Protein AF-A0A349MT51-F1 (afdb_monomer)

Nearest PDB structures (foldseek):
  7xp1-assembly1_A-2  TM=8.646E-01  e=1.143E-10  Pseudomonas aeruginosa PAO1
  7u5q-assembly2_B  TM=8.553E-01  e=1.394E-10  Brucella melitensis ATCC 23457
  3ihu-assembly2_B  TM=8.353E-01  e=1.843E-09  Cupriavidus pinatubonensis JMP134
  4p9f-assembly1_B  TM=8.498E-01  e=3.345E-09  Escherichia coli UMEA 3718-1
  3c7j-assembly1_A-2  TM=5.430E-01  e=8.593E-09  Pseudomonas syringae pv. tomato str. DC3000

Mean predicted aligned error: 13.67 Å

Foldseek 3Di:
DWDWDDDPHATFTFDFDDDPDDPDGDGDGDDDDDDDDPVVVVVVVVVVVVVVVVPPDDPDPPDDPDDDDDDPPLLVVLLVVVLVCLLLCVAPAFRKDDLVVSCVVSVHDSVSSVVSLVVCVVLQQWDQDPVPIIGGHHDDLVCLCVLLQVLLQLLLLLLLLLLQQPDPVLLVVLVVLLVQLVVCQVVLPQVSNLVSVVVNSVSSNVSSPDPVSNVVNVSSSSVVSSLSNVQCVVVSHHQDPDSCLSVQLSVCSVVSPSNSNSVSSSVRSVRSSVVSSVSD

Secondary structure (DSSP, 8-state):
-EEEEEETTEEEEEE----TT----------SS-S---HHHHHHHHHHHHHHHHSS--------S--------HHHHHHHHHHHHHHTTSS-TT-EE-HHHHHHHTT--HHHHHHHHHHHHHTTSEEEETTTEEEEPP--HHHHHHHHHHHHHHHHHHHHHHHTT--HHHHHHHHHHHHHHHHHHHHT-HHHHHHHHHHHHHHHHHHTT-HHHHHHHHHHHHHHHHHHHHHHHHHT--S-S-TTHHHHHHHHHHTT-HHHHHHHHHHHHHHHHHHHHHT-

Solvent-accessible surface area (backbone atoms only — not comparable to full-atom values): 16008 Å² total; per-residue (Å²): 112,80,61,80,58,80,60,95,91,50,75,51,70,54,76,67,79,81,69,94,84,59,102,67,87,83,82,78,83,72,83,80,76,93,73,85,77,67,62,64,68,53,49,54,54,50,50,54,53,49,51,56,58,73,70,59,68,77,98,62,79,93,66,78,95,79,74,91,82,85,80,77,55,64,30,52,54,45,31,51,52,54,49,48,32,45,33,75,50,80,44,42,70,60,38,78,55,52,58,68,60,53,17,63,74,69,73,51,62,53,67,38,40,51,55,20,50,54,50,37,36,75,72,57,55,28,45,71,49,92,87,76,48,34,24,32,32,71,85,55,82,75,50,52,59,70,51,40,57,58,43,18,53,46,47,10,51,24,32,25,46,14,16,81,58,60,46,74,68,53,52,51,51,51,51,53,37,47,55,50,22,56,52,19,57,78,66,68,37,55,73,49,28,56,51,29,48,52,53,43,53,51,50,38,34,57,51,24,71,39,73,65,54,44,51,56,46,58,66,46,47,57,57,51,43,28,50,49,46,57,54,33,62,76,67,75,45,67,85,73,95,56,97,51,45,66,57,51,26,51,50,21,34,75,67,52,33,30,71,55,9,14,50,36,40,24,46,47,42,51,54,46,46,52,52,60,61,71,73,110

Radius of gyration: 29.39 Å; Cα contacts (8 Å, |Δi|>4): 301; chains: 1; bounding box: 85×38×59 Å

Structure (mmCIF, N/CA/C/O backbone):
data_AF-A0A349MT51-F1
#
_entry.id   AF-A0A349MT51-F1
#
loop_
_atom_site.group_PDB
_atom_site.id
_atom_site.type_symbol
_atom_site.label_atom_id
_atom_site.label_alt_id
_atom_site.label_comp_id
_atom_site.label_asym_id
_atom_site.label_entity_id
_atom_site.label_seq_id
_atom_site.pdbx_PDB_ins_code
_atom_site.Cartn_x
_atom_site.Cartn_y
_atom_site.Cartn_z
_atom_site.occupancy
_atom_site.B_iso_or_equiv
_atom_site.auth_seq_id
_atom_site.auth_comp_id
_atom_site.auth_asym_id
_atom_site.auth_atom_id
_atom_site.pdbx_PDB_model_num
ATOM 1 N N . MET A 1 1 ? 39.640 5.957 17.439 1.00 41.50 1 MET A N 1
ATOM 2 C CA . MET A 1 1 ? 39.684 7.300 18.064 1.00 41.50 1 MET A CA 1
ATOM 3 C C . MET A 1 1 ? 41.109 7.819 17.923 1.00 41.50 1 MET A C 1
ATOM 5 O O . MET A 1 1 ? 42.016 7.080 18.281 1.00 41.50 1 MET A O 1
ATOM 9 N N . VAL A 1 2 ? 41.332 8.993 17.322 1.00 36.50 2 VAL A N 1
ATOM 10 C CA . VAL A 1 2 ? 42.682 9.579 17.200 1.00 36.50 2 VAL A CA 1
ATOM 11 C C . VAL A 1 2 ? 42.813 10.647 18.274 1.00 36.50 2 VAL A C 1
ATOM 13 O O . VAL A 1 2 ? 42.118 11.658 18.220 1.00 36.50 2 VAL A O 1
ATOM 16 N N . THR A 1 3 ? 43.671 10.409 19.260 1.00 39.88 3 THR A N 1
ATOM 17 C CA . THR A 1 3 ? 43.906 11.352 20.358 1.00 39.88 3 THR A CA 1
ATOM 18 C C . THR A 1 3 ? 45.301 11.938 20.197 1.00 39.88 3 THR A C 1
ATOM 20 O O . THR A 1 3 ? 46.289 11.204 20.163 1.00 39.88 3 THR A O 1
ATOM 23 N N . THR A 1 4 ? 45.394 13.260 20.072 1.00 36.72 4 THR A N 1
ATOM 24 C CA . THR A 1 4 ? 46.673 13.961 19.915 1.00 36.72 4 THR A CA 1
ATOM 25 C C . THR A 1 4 ? 47.140 14.449 21.280 1.00 36.72 4 THR A C 1
ATOM 27 O O . THR A 1 4 ? 46.498 15.309 21.878 1.00 36.72 4 THR A O 1
ATOM 30 N N . ALA A 1 5 ? 48.259 13.922 21.775 1.00 42.81 5 ALA A N 1
ATOM 31 C CA . ALA A 1 5 ? 48.922 14.429 22.973 1.00 42.81 5 ALA A CA 1
ATOM 32 C C . ALA A 1 5 ? 50.206 15.172 22.576 1.00 42.81 5 ALA A C 1
ATOM 34 O O . ALA A 1 5 ? 50.953 14.711 21.710 1.00 42.81 5 ALA A O 1
ATOM 35 N N . VAL A 1 6 ? 50.458 16.329 23.195 1.00 35.56 6 VAL A N 1
ATOM 36 C CA . VAL A 1 6 ? 51.673 17.129 22.985 1.00 35.56 6 VAL A CA 1
ATOM 37 C C . VAL A 1 6 ? 52.486 17.107 24.272 1.00 35.56 6 VAL A C 1
ATOM 39 O O . VAL A 1 6 ? 52.032 17.601 25.299 1.00 35.56 6 VAL A O 1
ATOM 42 N N . MET A 1 7 ? 53.701 16.566 24.208 1.00 39.41 7 MET A N 1
ATOM 43 C CA . MET A 1 7 ? 54.720 16.758 25.239 1.00 39.41 7 MET A CA 1
ATOM 44 C C . MET A 1 7 ? 56.004 17.246 24.565 1.00 39.41 7 MET A C 1
ATOM 46 O O . MET A 1 7 ? 56.418 16.711 23.537 1.00 39.41 7 MET A O 1
ATOM 50 N N . SER A 1 8 ? 56.606 18.297 25.124 1.00 41.69 8 SER A N 1
ATOM 51 C CA . SER A 1 8 ? 57.945 18.784 24.747 1.00 41.69 8 SER A CA 1
ATOM 52 C C . SER A 1 8 ? 58.123 19.199 23.273 1.00 41.69 8 SER A C 1
ATOM 54 O O . SER A 1 8 ? 59.215 19.077 22.727 1.00 41.69 8 SER A O 1
ATOM 56 N N . GLY A 1 9 ? 57.067 19.677 22.603 1.00 44.00 9 GLY A N 1
ATOM 57 C CA . GLY A 1 9 ? 57.155 20.221 21.237 1.00 44.00 9 GLY A CA 1
ATOM 58 C C . GLY A 1 9 ? 57.213 19.191 20.099 1.00 44.00 9 GLY A C 1
ATOM 59 O O . GLY A 1 9 ? 57.305 19.585 18.938 1.00 44.00 9 GLY A O 1
ATOM 60 N N . VAL A 1 10 ? 57.095 17.891 20.389 1.00 40.97 10 VAL A N 1
ATOM 61 C CA . VAL A 1 10 ? 57.027 16.825 19.372 1.00 40.97 10 VAL A CA 1
ATOM 62 C C . VAL A 1 10 ? 55.605 16.256 19.320 1.00 40.97 10 VAL A C 1
ATOM 64 O O . VAL A 1 10 ? 55.020 15.917 20.348 1.00 40.97 10 VAL A O 1
ATOM 67 N N . ARG A 1 11 ? 55.013 16.187 18.117 1.00 41.78 11 ARG A N 1
ATOM 68 C CA . ARG A 1 11 ? 53.661 15.643 17.891 1.00 41.78 11 ARG A CA 1
ATOM 69 C C . ARG A 1 11 ? 53.727 14.138 17.639 1.00 41.78 11 ARG A C 1
ATOM 71 O O . ARG A 1 11 ? 54.345 13.710 16.668 1.00 41.78 11 ARG A O 1
ATOM 78 N N . PHE A 1 12 ? 53.012 13.361 18.446 1.00 43.69 12 PHE A N 1
ATOM 79 C CA . PHE A 1 12 ? 52.790 11.934 18.212 1.00 43.69 12 PHE A CA 1
ATOM 80 C C . PHE A 1 12 ? 51.344 11.698 17.766 1.00 43.69 12 PHE A C 1
ATOM 82 O O . PHE A 1 12 ? 50.425 12.372 18.232 1.00 43.69 12 PHE A O 1
ATOM 89 N N . SER A 1 13 ? 51.138 10.747 16.855 1.00 40.62 13 SER A N 1
ATOM 90 C CA . SER A 1 13 ? 49.807 10.303 16.441 1.00 40.62 13 SER A CA 1
ATOM 91 C C . SER A 1 13 ? 49.673 8.828 16.796 1.00 40.62 13 SER A C 1
ATOM 93 O O . SER A 1 13 ? 50.419 7.999 16.278 1.00 40.62 13 SER A O 1
ATOM 95 N N . LEU A 1 14 ? 48.774 8.515 17.729 1.00 43.00 14 LEU A N 1
ATOM 96 C CA . LEU A 1 14 ? 48.482 7.149 18.146 1.00 43.00 14 LEU A CA 1
ATOM 97 C C . LEU A 1 14 ? 47.241 6.677 17.388 1.00 43.00 14 LEU A C 1
ATOM 99 O O . LEU A 1 14 ? 46.160 7.248 17.542 1.00 43.00 14 LEU A O 1
ATOM 103 N N . MET A 1 15 ? 47.402 5.652 16.555 1.00 39.22 15 MET A N 1
ATOM 104 C CA . MET A 1 15 ? 46.313 5.070 15.778 1.00 39.22 15 MET A CA 1
ATOM 105 C C . MET A 1 15 ? 46.013 3.685 16.351 1.00 39.22 15 MET A C 1
ATOM 107 O O . MET A 1 15 ? 46.728 2.727 16.083 1.00 39.22 15 MET A O 1
ATOM 111 N N . MET A 1 16 ? 44.990 3.597 17.203 1.00 43.62 16 MET A N 1
ATOM 112 C CA . MET A 1 16 ? 44.493 2.316 17.707 1.00 43.62 16 MET A CA 1
ATOM 113 C C . MET A 1 16 ? 43.468 1.751 16.722 1.00 43.62 16 MET A C 1
ATOM 115 O O . MET A 1 16 ? 42.410 2.353 16.515 1.00 43.62 16 MET A O 1
ATOM 119 N N . PHE A 1 17 ? 43.793 0.607 16.121 1.00 38.00 17 PHE A N 1
ATOM 120 C CA . PHE A 1 17 ? 42.848 -0.212 15.370 1.00 38.00 17 PHE A CA 1
ATOM 121 C C . PHE A 1 17 ? 42.159 -1.179 16.334 1.00 38.00 17 PHE A C 1
ATOM 123 O O . PHE A 1 17 ? 42.824 -1.948 17.021 1.00 38.00 17 PHE A O 1
ATOM 130 N N . PHE A 1 18 ? 40.829 -1.134 16.373 1.00 44.12 18 PHE A N 1
ATOM 131 C CA . PHE A 1 18 ? 40.001 -2.122 17.060 1.00 44.12 18 PHE A CA 1
ATOM 132 C C . PHE A 1 18 ? 39.375 -3.037 16.002 1.00 44.12 18 PHE A C 1
ATOM 134 O O . PHE A 1 18 ? 38.341 -2.674 15.435 1.00 44.12 18 PHE A O 1
ATOM 141 N N . PRO A 1 19 ? 39.992 -4.183 15.662 1.00 36.88 19 PRO A N 1
ATOM 142 C CA . PRO A 1 19 ? 39.304 -5.199 14.880 1.00 36.88 19 PRO A CA 1
ATOM 143 C C . PRO A 1 19 ? 38.162 -5.812 15.718 1.00 36.88 19 PRO A C 1
ATOM 145 O O . PRO A 1 19 ? 38.364 -6.061 16.908 1.00 36.88 19 PRO A O 1
ATOM 148 N N . PRO A 1 20 ? 36.970 -6.073 15.141 1.00 40.19 20 PRO A N 1
ATOM 149 C CA . PRO A 1 20 ? 35.781 -6.410 15.926 1.00 40.19 20 PRO A CA 1
ATOM 150 C C . PRO A 1 20 ? 35.835 -7.764 16.640 1.00 40.19 20 PRO A C 1
ATOM 152 O O . PRO A 1 20 ? 35.085 -7.945 17.590 1.00 40.19 20 PRO A O 1
ATOM 155 N N . GLN A 1 21 ? 36.659 -8.727 16.202 1.00 44.16 21 GLN A N 1
ATOM 156 C CA . GLN A 1 21 ? 36.591 -10.112 16.703 1.00 44.16 21 GLN A CA 1
ATOM 157 C C . GLN A 1 21 ? 37.917 -10.902 16.641 1.00 44.16 21 GLN A C 1
ATOM 159 O O . GLN A 1 21 ? 37.912 -12.111 16.433 1.00 44.16 21 GLN A O 1
ATOM 164 N N . THR A 1 22 ? 39.072 -10.274 16.878 1.00 32.75 22 THR A N 1
ATOM 165 C CA . THR A 1 22 ? 40.323 -11.025 17.116 1.00 32.75 22 THR A CA 1
ATOM 166 C C . THR A 1 22 ? 41.141 -10.392 18.236 1.00 32.75 22 THR A C 1
ATOM 168 O O . THR A 1 22 ? 41.493 -9.216 18.163 1.00 32.75 22 THR A O 1
ATOM 171 N N . HIS A 1 23 ? 41.469 -11.199 19.251 1.00 43.91 23 HIS A N 1
ATOM 172 C CA . HIS A 1 23 ? 42.327 -10.887 20.403 1.00 43.91 23 HIS A CA 1
ATOM 173 C C . HIS A 1 23 ? 43.814 -10.767 20.025 1.00 43.91 23 HIS A C 1
ATOM 175 O O . HIS A 1 23 ? 44.682 -11.413 20.608 1.00 43.91 23 HIS A O 1
ATOM 181 N N . SER A 1 24 ? 44.123 -9.941 19.035 1.00 37.69 24 SER A N 1
ATOM 182 C CA . SER A 1 24 ? 45.495 -9.628 18.644 1.00 37.69 24 SER A CA 1
ATOM 183 C C . SER A 1 24 ? 45.588 -8.138 18.341 1.00 37.69 24 SER A C 1
ATOM 185 O O . SER A 1 24 ? 45.071 -7.665 17.329 1.00 37.69 24 SER A O 1
ATOM 187 N N . PHE A 1 25 ? 46.222 -7.401 19.256 1.00 39.84 25 PHE A N 1
ATOM 188 C CA . PHE A 1 25 ? 46.569 -5.994 19.077 1.00 39.84 25 PHE A CA 1
ATOM 189 C C . PHE A 1 25 ? 47.865 -5.914 18.278 1.00 39.84 25 PHE A C 1
ATOM 191 O O . PHE A 1 25 ? 48.939 -6.153 18.827 1.00 39.84 25 PHE A O 1
ATOM 198 N N . ASP A 1 26 ? 47.772 -5.573 16.996 1.00 37.34 26 ASP A N 1
ATOM 199 C CA . ASP A 1 26 ? 48.957 -5.221 16.222 1.00 37.34 26 ASP A CA 1
ATOM 200 C C . ASP A 1 26 ? 49.186 -3.706 16.331 1.00 37.34 26 ASP A C 1
ATOM 202 O O . ASP A 1 26 ? 48.370 -2.890 15.890 1.00 37.34 26 ASP A O 1
ATOM 206 N N . MET A 1 27 ? 50.256 -3.319 17.027 1.00 42.97 27 MET A N 1
ATOM 207 C CA . MET A 1 27 ? 50.547 -1.929 17.378 1.00 42.97 27 MET A CA 1
ATOM 208 C C . MET A 1 27 ? 51.651 -1.387 16.471 1.00 42.97 27 MET A C 1
ATOM 210 O O . MET A 1 27 ? 52.839 -1.563 16.733 1.00 42.97 27 MET A O 1
ATOM 214 N N . MET A 1 28 ? 51.269 -0.668 15.416 1.00 38.78 28 MET A N 1
ATOM 215 C CA . MET A 1 28 ? 52.232 -0.012 14.530 1.00 38.78 28 MET A CA 1
ATOM 216 C C . MET A 1 28 ? 52.532 1.412 15.023 1.00 38.78 28 MET A C 1
ATOM 218 O O . MET A 1 28 ? 51.758 2.345 14.810 1.00 38.78 28 MET A O 1
ATOM 222 N N . ILE A 1 29 ? 53.674 1.603 15.686 1.00 46.97 29 ILE A N 1
ATOM 223 C CA . ILE A 1 29 ? 54.148 2.931 16.104 1.00 46.97 29 ILE A CA 1
ATOM 224 C C . ILE A 1 29 ? 54.950 3.552 14.952 1.00 46.97 29 ILE A C 1
ATOM 226 O O . ILE A 1 29 ? 56.103 3.193 14.720 1.00 46.97 29 ILE A O 1
ATOM 230 N N . ARG A 1 30 ? 54.371 4.518 14.229 1.00 43.41 30 ARG A N 1
ATOM 231 C CA . ARG A 1 30 ? 55.124 5.379 13.296 1.00 43.41 30 ARG A CA 1
ATOM 232 C C . ARG A 1 30 ? 55.494 6.693 13.980 1.00 43.41 30 ARG A C 1
ATOM 234 O O . ARG A 1 30 ? 54.673 7.597 14.095 1.00 43.41 30 ARG A O 1
ATOM 241 N N . GLY A 1 31 ? 56.750 6.816 14.400 1.00 44.88 31 GLY A N 1
ATOM 242 C CA . GLY A 1 31 ? 57.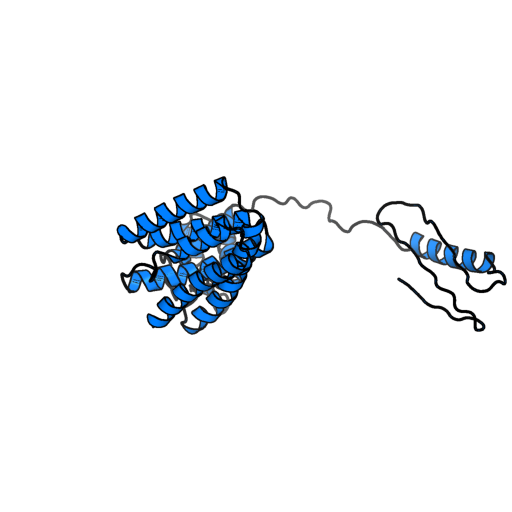325 8.085 14.849 1.00 44.88 31 GLY A CA 1
ATOM 243 C C . GLY A 1 31 ? 57.898 8.884 13.676 1.00 44.88 31 GLY A C 1
ATOM 244 O O . GLY A 1 31 ? 58.709 8.364 12.912 1.00 44.88 31 GLY A O 1
ATOM 245 N N . LYS A 1 32 ? 57.527 10.164 13.544 1.00 40.75 32 LYS A N 1
ATOM 246 C CA . LYS A 1 32 ? 58.344 11.149 12.817 1.00 40.75 32 LYS A CA 1
ATOM 247 C C . LYS A 1 32 ? 59.164 11.938 13.837 1.00 40.75 32 LYS A C 1
ATOM 249 O O . LYS A 1 32 ? 58.597 12.689 14.619 1.00 40.75 32 LYS A O 1
ATOM 254 N N . GLY A 1 33 ? 60.487 11.784 13.768 1.00 40.56 33 GLY A N 1
ATOM 255 C CA . GLY A 1 33 ? 61.473 12.591 14.497 1.00 40.56 33 GLY A CA 1
ATOM 256 C C . GLY A 1 33 ? 62.086 11.855 15.684 1.00 40.56 33 GLY A C 1
ATOM 257 O O . GLY A 1 33 ? 61.537 11.864 16.778 1.00 40.56 33 GLY A O 1
ATOM 258 N N . GLY A 1 34 ? 63.216 11.186 15.448 1.00 47.44 34 GLY A N 1
ATOM 259 C CA . GLY A 1 34 ? 63.867 10.300 16.407 1.00 47.44 34 GLY A CA 1
ATOM 260 C C . GLY A 1 34 ? 64.389 11.001 17.661 1.00 47.44 34 GLY A C 1
ATOM 261 O O . GLY A 1 34 ? 65.224 11.897 17.571 1.00 47.44 34 GLY A O 1
ATOM 262 N N . LYS A 1 35 ? 63.922 10.529 18.818 1.00 46.69 35 LYS A N 1
ATOM 263 C CA . LYS A 1 35 ? 64.688 10.188 20.031 1.00 46.69 35 LYS A CA 1
ATOM 264 C C . LYS A 1 35 ? 63.722 9.436 20.966 1.00 46.69 35 LYS A C 1
ATOM 266 O O . LYS A 1 35 ? 62.554 9.797 21.047 1.00 46.69 35 LYS A O 1
ATOM 271 N N . GLY A 1 36 ? 64.186 8.310 21.512 1.00 47.72 36 GLY A N 1
ATOM 272 C CA . GLY A 1 36 ? 63.384 7.160 21.957 1.00 47.72 36 GLY A CA 1
ATOM 273 C C . GLY A 1 36 ? 62.230 7.444 22.922 1.00 47.72 36 GLY A C 1
ATOM 274 O O . GLY A 1 36 ? 62.337 8.267 23.825 1.00 47.72 36 GLY A O 1
ATOM 275 N N . VAL A 1 37 ? 61.133 6.713 22.721 1.00 51.59 37 VAL A N 1
ATOM 276 C CA . VAL A 1 37 ? 60.004 6.629 23.653 1.00 51.59 37 VAL A CA 1
ATOM 277 C C . VAL A 1 37 ? 60.418 5.703 24.792 1.00 51.59 37 VAL A C 1
ATOM 279 O O . VAL A 1 37 ? 60.861 4.585 24.529 1.00 51.59 37 VAL A O 1
ATOM 282 N N . ASP A 1 38 ? 60.282 6.151 26.039 1.00 57.47 38 ASP A N 1
ATOM 283 C CA . ASP A 1 38 ? 60.490 5.288 27.200 1.00 57.47 38 ASP A CA 1
ATOM 284 C C . ASP A 1 38 ? 59.356 4.252 27.264 1.00 57.47 38 ASP A C 1
ATOM 286 O O . ASP A 1 38 ? 58.227 4.539 27.675 1.00 57.47 38 ASP A O 1
ATOM 290 N N . LEU A 1 39 ? 59.649 3.053 26.753 1.00 52.78 39 LEU A N 1
ATOM 291 C CA . LEU A 1 39 ? 58.696 1.952 26.634 1.00 52.78 39 LEU A CA 1
ATOM 292 C C . LEU A 1 39 ? 58.136 1.526 27.999 1.00 52.78 39 LEU A C 1
ATOM 294 O O . LEU A 1 39 ? 57.000 1.057 28.056 1.00 52.78 39 LEU A O 1
ATOM 298 N N . TYR A 1 40 ? 58.893 1.720 29.086 1.00 55.53 40 TYR A N 1
ATOM 299 C CA . TYR A 1 40 ? 58.477 1.337 30.437 1.00 55.53 40 TYR A CA 1
ATOM 300 C C . TYR A 1 40 ? 57.293 2.173 30.928 1.00 55.53 40 TYR A C 1
ATOM 302 O O . TYR A 1 40 ? 56.305 1.621 31.409 1.00 55.53 40 TYR A O 1
ATOM 310 N N . LEU A 1 41 ? 57.328 3.492 30.716 1.00 53.28 41 LEU A N 1
ATOM 311 C CA . LEU A 1 41 ? 56.261 4.395 31.160 1.00 53.28 41 LEU A CA 1
ATOM 312 C C . LEU A 1 41 ? 54.951 4.192 30.373 1.00 53.28 41 LEU A C 1
ATOM 314 O O . LEU A 1 41 ? 53.853 4.434 30.882 1.00 53.28 41 LEU A O 1
ATOM 318 N N . LEU A 1 42 ? 55.056 3.742 29.118 1.00 56.66 42 LEU A N 1
ATOM 319 C CA . LEU A 1 42 ? 53.905 3.403 28.280 1.00 56.66 42 LEU A CA 1
ATOM 320 C C . LEU A 1 42 ? 53.291 2.054 28.691 1.00 56.66 42 LEU A C 1
ATOM 322 O O . LEU A 1 42 ? 52.067 1.934 28.755 1.00 56.66 42 LEU A O 1
ATOM 326 N N . LEU A 1 43 ? 54.134 1.069 29.019 1.00 57.53 43 LEU A N 1
ATOM 327 C CA . LEU A 1 43 ? 53.716 -0.243 29.520 1.00 57.53 43 LEU A CA 1
ATOM 328 C C . LEU A 1 43 ? 53.039 -0.147 30.893 1.00 57.53 43 LEU A C 1
ATOM 330 O O . LEU A 1 43 ? 51.997 -0.770 31.081 1.00 57.53 43 LEU A O 1
ATOM 334 N N . GLU A 1 44 ? 53.541 0.679 31.816 1.00 62.44 44 GLU A N 1
ATOM 335 C CA . GLU A 1 44 ? 52.892 0.894 33.120 1.00 62.44 44 GLU A CA 1
ATOM 336 C C . GLU A 1 44 ? 51.483 1.483 32.979 1.00 62.44 44 GLU A C 1
ATOM 338 O O . GLU A 1 44 ? 50.539 0.999 33.608 1.00 62.44 44 GLU A O 1
ATOM 343 N N . LYS A 1 45 ? 51.299 2.483 32.105 1.00 61.34 45 LYS A N 1
ATOM 344 C CA . LYS A 1 45 ? 49.976 3.082 31.857 1.00 61.34 45 LYS A CA 1
ATOM 345 C C . LYS A 1 45 ? 49.014 2.124 31.153 1.00 61.34 45 LYS A C 1
ATOM 347 O O . LYS A 1 45 ? 47.821 2.143 31.453 1.00 61.34 45 LYS A O 1
ATOM 352 N N . LEU A 1 46 ? 49.514 1.276 30.253 1.00 60.16 46 LEU A N 1
ATOM 353 C CA . LEU A 1 46 ? 48.715 0.238 29.594 1.00 60.16 46 LEU A CA 1
ATOM 354 C C . LEU A 1 46 ? 48.319 -0.882 30.561 1.00 60.16 46 LEU A C 1
ATOM 356 O O . LEU A 1 46 ? 47.167 -1.312 30.532 1.00 60.16 46 LEU A O 1
ATOM 360 N N . MET A 1 47 ? 49.214 -1.304 31.458 1.00 61.94 47 MET A N 1
ATOM 361 C CA . MET A 1 47 ? 48.889 -2.285 32.498 1.00 61.94 47 MET A CA 1
ATOM 362 C C . MET A 1 47 ? 47.850 -1.744 33.483 1.00 61.94 47 MET A C 1
ATOM 364 O O . MET A 1 47 ? 46.907 -2.458 33.813 1.00 61.94 47 MET A O 1
ATOM 368 N N . PHE A 1 48 ? 47.949 -0.473 33.888 1.00 58.69 48 PHE A N 1
ATOM 369 C CA . PHE A 1 48 ? 46.939 0.159 34.745 1.00 58.69 48 PHE A CA 1
ATOM 370 C C . PHE A 1 48 ? 45.564 0.234 34.064 1.00 58.69 48 PHE A C 1
ATOM 372 O O . PHE A 1 48 ? 44.543 -0.016 34.703 1.00 58.69 48 PHE A O 1
ATOM 379 N N . TYR A 1 49 ? 45.526 0.526 32.759 1.00 56.66 49 TYR A N 1
ATOM 380 C CA . TYR A 1 49 ? 44.285 0.555 31.980 1.00 56.66 49 TYR A CA 1
ATOM 381 C C . TYR A 1 49 ? 43.692 -0.848 31.774 1.00 56.66 49 TYR A C 1
ATOM 383 O O . TYR A 1 49 ? 42.478 -1.007 31.867 1.00 56.66 49 TYR A O 1
ATOM 391 N N . CYS A 1 50 ? 44.531 -1.871 31.570 1.00 54.19 50 CYS A N 1
ATOM 392 C CA . CYS A 1 50 ? 44.087 -3.265 31.475 1.00 54.19 50 CYS A CA 1
ATOM 393 C C . CYS A 1 50 ? 43.548 -3.777 32.815 1.00 54.19 50 CYS A C 1
ATOM 395 O O . CYS A 1 50 ? 42.475 -4.358 32.841 1.00 54.19 50 CYS A O 1
ATOM 397 N N . ILE A 1 51 ? 44.222 -3.502 33.936 1.00 56.47 51 ILE A N 1
ATOM 398 C CA . ILE A 1 51 ? 43.755 -3.895 35.276 1.00 56.47 51 ILE A CA 1
ATOM 399 C C . ILE A 1 51 ? 42.435 -3.190 35.626 1.00 56.47 51 ILE A C 1
ATOM 401 O O . ILE A 1 51 ? 41.529 -3.823 36.164 1.00 56.47 51 ILE A O 1
ATOM 405 N N . LEU A 1 52 ? 42.277 -1.911 35.264 1.00 50.97 52 LEU A N 1
ATOM 406 C CA . LEU A 1 52 ? 41.007 -1.196 35.421 1.00 50.97 52 LEU A CA 1
ATOM 407 C C . LEU A 1 52 ? 39.893 -1.736 34.515 1.00 50.97 52 LEU A C 1
ATOM 409 O O . LEU A 1 52 ? 38.740 -1.665 34.921 1.00 50.97 52 LEU A O 1
ATOM 413 N N . TYR A 1 53 ? 40.198 -2.274 33.330 1.00 54.72 53 TYR A N 1
ATOM 414 C CA . TYR A 1 53 ? 39.204 -2.933 32.471 1.00 54.72 53 TYR A CA 1
ATOM 415 C C . TYR A 1 53 ? 38.837 -4.334 32.980 1.00 54.72 53 TYR A C 1
ATOM 417 O O . TYR A 1 53 ? 37.665 -4.688 32.973 1.00 54.72 53 TYR A O 1
ATOM 425 N N . THR A 1 54 ? 39.802 -5.104 33.489 1.00 53.47 54 THR A N 1
ATOM 426 C CA . THR A 1 54 ? 39.573 -6.467 34.000 1.00 53.47 54 THR A CA 1
ATOM 427 C C . THR A 1 54 ? 38.867 -6.486 35.363 1.00 53.47 54 THR A C 1
ATOM 429 O O . THR A 1 54 ? 38.147 -7.431 35.663 1.00 53.47 54 THR A O 1
ATOM 432 N N . LEU A 1 55 ? 39.040 -5.454 36.201 1.00 51.66 55 LEU A N 1
ATOM 433 C CA . LEU A 1 55 ? 38.383 -5.354 37.515 1.00 51.66 55 LEU A CA 1
ATOM 434 C C . LEU A 1 55 ? 37.009 -4.664 37.472 1.00 51.66 55 LEU A C 1
ATOM 436 O O . LEU A 1 55 ? 36.292 -4.670 38.474 1.00 51.66 55 LEU A O 1
ATOM 440 N N . LYS A 1 56 ? 36.612 -4.076 36.337 1.00 52.34 56 LYS A N 1
ATOM 441 C CA . LYS A 1 56 ? 35.307 -3.422 36.173 1.00 52.34 56 LYS A CA 1
ATOM 442 C C . LYS A 1 56 ? 34.267 -4.421 35.658 1.00 52.34 56 LYS A C 1
ATOM 444 O O . LYS A 1 56 ? 33.798 -4.290 34.542 1.00 52.34 56 LYS A O 1
ATOM 449 N N . GLY A 1 57 ? 33.956 -5.387 36.522 1.00 47.41 57 GLY A N 1
ATOM 450 C CA . GLY A 1 57 ? 32.655 -6.047 36.677 1.00 47.41 57 GLY A CA 1
ATOM 451 C C . GLY A 1 57 ? 31.939 -6.593 35.437 1.00 47.41 57 GLY A C 1
ATOM 452 O O . GLY A 1 57 ? 31.413 -5.834 34.634 1.00 47.41 57 GLY A O 1
ATOM 453 N N . ASP A 1 58 ? 31.790 -7.918 35.421 1.00 50.81 58 ASP A N 1
ATOM 454 C CA . ASP A 1 58 ? 30.655 -8.652 34.853 1.00 50.81 58 ASP A CA 1
ATOM 455 C C . ASP A 1 58 ? 30.262 -8.321 33.401 1.00 50.81 58 ASP A C 1
ATOM 457 O O . ASP A 1 58 ? 29.247 -7.676 33.138 1.00 50.81 58 ASP A O 1
ATOM 461 N N . ASP A 1 59 ? 30.978 -8.914 32.440 1.00 55.41 59 ASP A N 1
ATOM 462 C CA . ASP A 1 59 ? 30.511 -9.094 31.053 1.00 55.41 59 ASP A CA 1
ATOM 463 C C . ASP A 1 59 ? 29.380 -10.152 30.972 1.00 55.41 59 ASP A C 1
ATOM 465 O O . ASP A 1 59 ? 29.420 -11.123 30.212 1.00 55.41 59 ASP A O 1
ATOM 469 N N . HIS A 1 60 ? 28.330 -9.984 31.776 1.00 54.84 60 HIS A N 1
ATOM 470 C CA . HIS A 1 60 ? 27.062 -10.671 31.576 1.00 54.84 60 HIS A CA 1
ATOM 471 C C . HIS A 1 60 ? 26.139 -9.754 30.779 1.00 54.84 60 HIS A C 1
ATOM 473 O O . HIS A 1 60 ? 25.658 -8.736 31.273 1.00 54.84 60 HIS A O 1
ATOM 479 N N . MET A 1 61 ? 25.851 -10.133 29.532 1.00 54.31 61 MET A N 1
ATOM 480 C CA . MET A 1 61 ? 24.748 -9.537 28.780 1.00 54.31 61 MET A CA 1
ATOM 481 C C . MET A 1 61 ? 23.469 -9.616 29.642 1.00 54.31 61 MET A C 1
ATOM 483 O O . MET A 1 61 ? 23.109 -10.721 30.061 1.00 54.31 61 MET A O 1
ATOM 487 N N . PRO A 1 62 ? 22.771 -8.504 29.941 1.00 67.06 62 PRO A N 1
ATOM 488 C CA . PRO A 1 62 ? 21.678 -8.515 30.909 1.00 67.06 62 PRO A CA 1
ATOM 489 C C . PRO A 1 62 ? 20.388 -9.035 30.256 1.00 67.06 62 PRO A C 1
ATOM 491 O O . PRO A 1 62 ? 19.498 -8.263 29.907 1.00 67.06 62 PRO A O 1
ATOM 494 N N . ILE A 1 63 ? 20.285 -10.355 30.068 1.00 62.03 63 ILE A N 1
ATOM 495 C CA . ILE A 1 63 ? 19.069 -11.038 29.599 1.00 62.03 63 ILE A CA 1
ATOM 496 C C . ILE A 1 63 ? 18.472 -11.860 30.757 1.00 62.03 63 ILE A C 1
ATOM 498 O O . ILE A 1 63 ? 19.155 -12.734 31.295 1.00 62.03 63 ILE A O 1
ATOM 502 N N . PRO A 1 64 ? 17.196 -11.658 31.139 1.00 70.50 64 PRO A N 1
ATOM 503 C CA . PRO A 1 64 ? 16.529 -12.518 32.112 1.00 70.50 64 PRO A CA 1
ATOM 504 C C . PRO A 1 64 ? 16.300 -13.930 31.546 1.00 70.50 64 PRO A C 1
ATOM 506 O O . PRO A 1 64 ? 15.816 -14.117 30.433 1.00 70.50 64 PRO A O 1
ATOM 509 N N . THR A 1 65 ? 16.620 -14.952 32.340 1.00 59.12 65 THR A N 1
ATOM 510 C CA . THR A 1 65 ? 16.859 -16.338 31.886 1.00 59.12 65 THR A CA 1
ATOM 511 C C . THR A 1 65 ? 15.596 -17.159 31.564 1.00 59.12 65 THR A C 1
ATOM 513 O O . THR A 1 65 ? 15.690 -18.359 31.312 1.00 59.12 65 THR A O 1
ATOM 516 N N . LYS A 1 66 ? 14.403 -16.547 31.561 1.00 58.59 66 LYS A N 1
ATOM 517 C CA . LYS A 1 66 ? 13.126 -17.183 31.183 1.00 58.59 66 LYS A CA 1
ATOM 518 C C . LYS A 1 66 ? 12.184 -16.170 30.523 1.00 58.59 66 LYS A C 1
ATOM 520 O O . LYS A 1 66 ? 11.408 -15.513 31.208 1.00 58.59 66 LYS A O 1
ATOM 525 N N . ALA A 1 67 ? 12.219 -16.088 29.195 1.00 56.53 67 ALA A N 1
ATOM 526 C CA . ALA A 1 67 ? 11.277 -15.304 28.394 1.00 56.53 67 ALA A CA 1
ATOM 527 C C . ALA A 1 67 ? 10.634 -16.189 27.309 1.00 56.53 67 ALA A C 1
ATOM 529 O O . ALA A 1 67 ? 11.068 -16.162 26.157 1.00 56.53 67 ALA A O 1
ATOM 530 N N . PRO A 1 68 ? 9.634 -17.026 27.645 1.00 55.94 68 PRO A N 1
ATOM 531 C CA . PRO A 1 68 ? 8.869 -17.714 26.617 1.00 55.94 68 PRO A CA 1
ATOM 532 C C . PRO A 1 68 ? 8.027 -16.679 25.856 1.00 55.94 68 PRO A C 1
ATOM 534 O O . PRO A 1 68 ? 7.135 -16.054 26.423 1.00 55.94 68 PRO A O 1
ATOM 537 N N . LEU A 1 69 ? 8.309 -16.500 24.566 1.00 62.34 69 LEU A N 1
ATOM 538 C CA . LEU A 1 69 ? 7.505 -15.692 23.651 1.00 62.34 69 LEU A CA 1
ATOM 539 C C . LEU A 1 69 ? 6.967 -16.590 22.534 1.00 62.34 69 LEU A C 1
ATOM 541 O O . LEU A 1 69 ? 7.751 -17.082 21.733 1.00 62.34 69 LEU A O 1
ATOM 545 N N . MET A 1 70 ? 5.645 -16.804 22.507 1.00 53.34 70 MET A N 1
ATOM 546 C CA . MET A 1 70 ? 4.775 -17.110 21.346 1.00 53.34 70 MET A CA 1
ATOM 547 C C . MET A 1 70 ? 3.381 -17.515 21.880 1.00 53.34 70 MET A C 1
ATOM 549 O O . MET A 1 70 ? 3.294 -18.187 22.898 1.00 53.34 70 MET A O 1
ATOM 553 N N . LYS A 1 71 ? 2.233 -17.165 21.286 1.00 54.66 71 LYS A N 1
ATOM 554 C CA . LYS A 1 71 ? 1.915 -16.866 19.881 1.00 54.66 71 LYS A CA 1
ATOM 555 C C . LYS A 1 71 ? 0.973 -15.658 19.779 1.00 54.66 71 LYS A C 1
ATOM 557 O O . LYS A 1 71 ? -0.198 -15.761 20.129 1.00 54.66 71 LYS A O 1
ATOM 562 N N . THR A 1 72 ? 1.425 -14.547 19.211 1.00 58.09 72 THR A N 1
ATOM 563 C CA . THR A 1 72 ? 0.539 -13.429 18.846 1.00 58.09 72 THR A CA 1
ATOM 564 C C . THR A 1 72 ? 0.110 -13.530 17.390 1.00 58.09 72 THR A C 1
ATOM 566 O O . THR A 1 72 ? 0.492 -12.708 16.573 1.00 58.09 72 THR A O 1
ATOM 569 N N . ASN A 1 73 ? -0.674 -14.560 17.064 1.00 75.25 73 ASN A N 1
ATOM 570 C CA . ASN A 1 73 ? -1.422 -14.562 15.804 1.00 75.25 73 ASN A CA 1
ATOM 571 C C . ASN A 1 73 ? -2.772 -13.855 15.991 1.00 75.25 73 ASN A C 1
ATOM 573 O O . ASN A 1 73 ? -3.179 -13.060 15.162 1.00 75.25 73 ASN A O 1
ATOM 577 N N . ALA A 1 74 ? -3.430 -14.066 17.138 1.00 80.75 74 ALA A N 1
ATOM 578 C CA . ALA A 1 74 ? -4.767 -13.527 17.379 1.00 80.75 74 ALA A CA 1
ATOM 5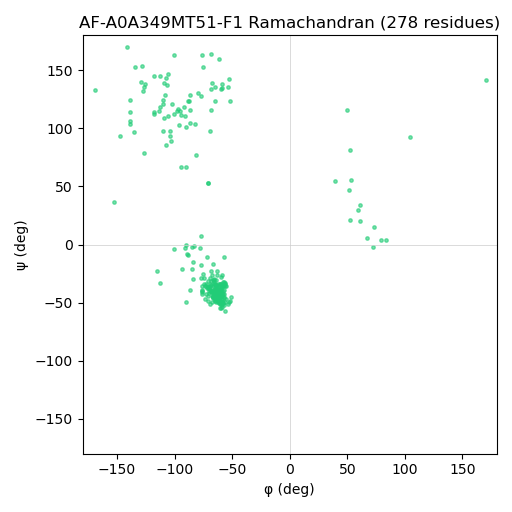79 C C . ALA A 1 74 ? -4.830 -11.994 17.272 1.00 80.75 74 ALA A C 1
ATOM 581 O O . ALA A 1 74 ? -5.725 -11.482 16.618 1.00 80.75 74 ALA A O 1
ATOM 582 N N . LYS A 1 75 ? -3.873 -11.254 17.852 1.00 85.50 75 LYS A N 1
ATOM 583 C CA . LYS A 1 75 ? -3.861 -9.785 17.743 1.00 85.50 75 LYS A CA 1
ATOM 584 C C . LYS A 1 75 ? -3.595 -9.288 16.319 1.00 85.50 75 LYS A C 1
ATOM 586 O O . LYS A 1 75 ? -4.159 -8.278 15.929 1.00 85.50 75 LYS A O 1
ATOM 591 N N . GLU A 1 76 ? -2.744 -9.989 15.566 1.00 88.81 76 GLU A N 1
ATOM 592 C CA . GLU A 1 76 ? -2.396 -9.617 14.191 1.00 88.81 76 GLU A CA 1
ATOM 593 C C . GLU A 1 76 ? -3.587 -9.879 13.270 1.00 88.81 76 GLU A C 1
ATOM 595 O O . GLU A 1 76 ? -3.982 -8.987 12.536 1.00 88.81 76 GLU A O 1
ATOM 600 N N . LEU A 1 77 ? -4.249 -11.032 13.415 1.00 90.31 77 LEU A N 1
ATOM 601 C CA . LEU A 1 77 ? -5.483 -11.350 12.694 1.00 90.31 77 LEU A CA 1
ATOM 602 C C . LEU A 1 77 ? -6.611 -10.367 13.011 1.00 90.31 77 LEU A C 1
ATOM 604 O O . LEU A 1 77 ? -7.325 -9.945 12.110 1.00 90.31 77 LEU A O 1
ATOM 608 N N . VAL A 1 78 ? -6.774 -9.993 14.284 1.00 93.94 78 VAL A N 1
ATOM 609 C CA . VAL A 1 78 ? -7.779 -9.002 14.695 1.00 93.94 78 VAL A CA 1
ATOM 610 C C . VAL A 1 78 ? -7.449 -7.627 14.117 1.00 93.94 78 VAL A C 1
ATOM 612 O O . VAL A 1 78 ? -8.339 -6.958 13.601 1.00 93.94 78 VAL A O 1
ATOM 615 N N . TYR A 1 79 ? -6.180 -7.216 14.165 1.00 94.56 79 TYR A N 1
ATOM 616 C CA . TYR A 1 79 ? -5.718 -5.977 13.544 1.00 94.56 79 TYR A CA 1
ATOM 617 C C . TYR A 1 79 ? -5.982 -5.970 12.038 1.00 94.56 79 TYR A C 1
ATOM 619 O O . TYR A 1 79 ? -6.601 -5.029 11.551 1.00 94.56 79 TYR A O 1
ATOM 627 N N . ASP A 1 80 ? -5.565 -7.016 11.323 1.00 91.94 80 ASP A N 1
ATOM 628 C CA . ASP A 1 80 ? -5.761 -7.127 9.881 1.00 91.94 80 ASP A CA 1
ATOM 629 C C . ASP A 1 80 ? -7.255 -7.108 9.546 1.00 91.94 80 ASP A C 1
ATOM 631 O O . ASP A 1 80 ? -7.666 -6.336 8.692 1.00 91.94 80 ASP A O 1
ATOM 635 N N . GLN A 1 81 ? -8.093 -7.855 10.272 1.00 94.19 81 GLN A N 1
ATOM 636 C CA . GLN A 1 81 ? -9.532 -7.898 10.009 1.00 94.19 81 GLN A CA 1
ATOM 637 C C . GLN A 1 81 ? -10.221 -6.540 10.202 1.00 94.19 81 GLN A C 1
ATOM 639 O O . GLN A 1 81 ? -11.010 -6.133 9.350 1.00 94.19 81 GLN A O 1
ATOM 644 N N . ILE A 1 82 ? -9.933 -5.835 11.302 1.00 94.44 82 ILE A N 1
ATOM 645 C CA . ILE A 1 82 ? -10.512 -4.505 11.550 1.00 94.44 82 ILE A CA 1
ATOM 646 C C . ILE A 1 82 ? -9.966 -3.500 10.530 1.00 94.44 82 ILE A C 1
ATOM 648 O O . ILE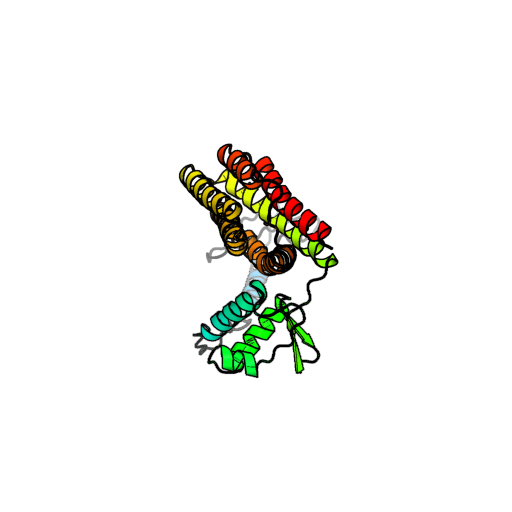 A 1 82 ? -10.717 -2.662 10.036 1.00 94.44 82 ILE A O 1
ATOM 652 N N . ARG A 1 83 ? -8.675 -3.590 10.181 1.00 94.50 83 ARG A N 1
ATOM 653 C CA . ARG A 1 83 ? -8.071 -2.755 9.139 1.00 94.50 83 ARG A CA 1
ATOM 654 C C . ARG A 1 83 ? -8.781 -2.952 7.802 1.00 94.50 83 ARG A C 1
ATOM 656 O O . ARG A 1 83 ? -9.108 -1.957 7.167 1.00 94.50 83 ARG A O 1
ATOM 663 N N . GLU A 1 84 ? -9.040 -4.194 7.394 1.00 91.62 84 GLU A N 1
ATOM 664 C CA . GLU A 1 84 ? -9.760 -4.478 6.148 1.00 91.62 84 GLU A CA 1
ATOM 665 C C . GLU A 1 84 ? -11.177 -3.891 6.174 1.00 91.62 84 GLU A C 1
ATOM 667 O O . GLU A 1 84 ? -11.542 -3.215 5.221 1.00 91.62 84 GLU A O 1
ATOM 672 N N . TRP A 1 85 ? -11.923 -4.029 7.280 1.00 93.94 85 TRP A N 1
ATOM 673 C CA . TRP A 1 85 ? -13.251 -3.405 7.417 1.00 93.94 85 TRP A CA 1
ATOM 674 C C . TRP A 1 85 ? -13.224 -1.876 7.325 1.00 93.94 85 TRP A C 1
ATOM 676 O O . TRP A 1 85 ? -14.159 -1.261 6.825 1.00 93.94 85 TRP A O 1
ATOM 686 N N . ILE A 1 86 ? -12.157 -1.239 7.809 1.00 93.81 86 ILE A N 1
ATOM 687 C CA . ILE A 1 86 ? -11.971 0.210 7.672 1.00 93.81 86 ILE A CA 1
ATOM 688 C C . ILE A 1 86 ? -11.613 0.589 6.222 1.00 93.81 86 ILE A C 1
ATOM 690 O O . ILE A 1 86 ? -12.000 1.658 5.755 1.00 93.81 86 ILE A O 1
ATOM 694 N N . ILE A 1 87 ? -10.838 -0.245 5.520 1.00 90.56 87 ILE A N 1
ATOM 695 C CA . ILE A 1 87 ? -10.373 0.004 4.144 1.00 90.56 87 ILE A CA 1
ATOM 696 C C . ILE A 1 87 ? -11.483 -0.223 3.110 1.00 90.56 87 ILE A C 1
ATOM 698 O O . ILE A 1 87 ? -11.587 0.546 2.152 1.00 90.56 87 ILE A O 1
ATOM 702 N N . ASP A 1 88 ? -12.283 -1.274 3.285 1.00 86.81 88 ASP A N 1
ATOM 703 C CA . ASP A 1 88 ? -13.362 -1.651 2.367 1.00 86.81 88 ASP A CA 1
ATOM 704 C C . ASP A 1 88 ? -14.683 -0.912 2.626 1.00 86.81 88 ASP A C 1
ATOM 706 O O . ASP A 1 88 ? -15.637 -1.100 1.877 1.00 86.81 88 ASP A O 1
ATOM 710 N N . GLY A 1 89 ? -14.726 -0.063 3.658 1.00 87.81 89 GLY A N 1
ATOM 711 C CA . GLY A 1 89 ? -15.889 0.752 3.998 1.00 87.81 89 GLY A CA 1
ATOM 712 C C . GLY A 1 89 ? -16.949 0.040 4.838 1.00 87.81 89 GLY A C 1
ATOM 713 O O . GLY A 1 89 ? -17.961 0.660 5.145 1.00 87.81 89 GLY A O 1
ATOM 714 N N . THR A 1 90 ? -16.734 -1.214 5.263 1.00 90.31 90 THR A N 1
ATOM 715 C CA . THR A 1 90 ? -17.616 -1.895 6.233 1.00 90.31 90 THR A CA 1
ATOM 716 C C . THR A 1 90 ? -17.744 -1.094 7.533 1.00 90.31 90 THR A C 1
ATOM 718 O O . THR A 1 90 ? -18.810 -1.092 8.143 1.00 90.31 90 THR A O 1
ATOM 721 N N . LEU A 1 91 ? -16.654 -0.442 7.954 1.00 91.94 91 LEU A N 1
ATOM 722 C CA . LEU A 1 91 ? -16.631 0.553 9.022 1.00 91.94 91 LEU A CA 1
ATOM 723 C C . LEU A 1 91 ? -16.395 1.939 8.407 1.00 91.94 91 LEU A C 1
ATOM 725 O O . LEU A 1 91 ? -15.290 2.247 7.943 1.00 91.94 91 LEU A O 1
ATOM 729 N N . GLU A 1 92 ? -17.427 2.776 8.404 1.00 91.06 92 GLU A N 1
ATOM 730 C CA . GLU A 1 92 ? -17.431 4.055 7.692 1.00 91.06 92 GLU A CA 1
ATOM 731 C C . GLU A 1 92 ? -16.592 5.132 8.411 1.00 91.06 92 GLU A C 1
ATOM 733 O O . GLU A 1 92 ? -16.452 5.128 9.640 1.00 91.06 92 GLU A O 1
ATOM 738 N N . PRO A 1 93 ? -16.037 6.126 7.690 1.00 91.94 93 PRO A N 1
ATOM 739 C CA . PRO A 1 93 ? -15.382 7.269 8.322 1.00 91.94 93 PRO A CA 1
ATOM 740 C C . PRO A 1 93 ? -16.297 7.962 9.344 1.00 91.94 93 PRO A C 1
ATOM 742 O O . PRO A 1 93 ? -17.444 8.281 9.047 1.00 91.94 93 PRO A O 1
ATOM 745 N N . ASN A 1 94 ? -15.758 8.297 10.522 1.00 93.62 94 ASN A N 1
ATOM 746 C CA . ASN A 1 94 ? -16.480 8.834 11.690 1.00 93.62 94 ASN A CA 1
ATOM 747 C C . ASN A 1 94 ? -17.377 7.847 12.454 1.00 93.62 94 ASN A C 1
ATOM 749 O O . ASN A 1 94 ? -17.932 8.251 13.480 1.00 93.62 94 ASN A O 1
ATOM 753 N N . GLU A 1 95 ? -17.496 6.591 12.027 1.00 92.75 95 GLU A N 1
ATOM 754 C CA . GLU A 1 95 ? -18.302 5.602 12.738 1.00 92.75 95 GLU A CA 1
ATOM 755 C C . GLU A 1 95 ? -17.727 5.309 14.128 1.00 92.75 95 GLU A C 1
ATOM 757 O O . GLU A 1 95 ? -16.515 5.150 14.304 1.00 92.75 95 GLU A O 1
ATOM 762 N N . TRP A 1 96 ? -18.601 5.260 15.135 1.00 93.88 96 TRP A N 1
ATOM 763 C CA . TRP A 1 96 ? -18.228 4.893 16.497 1.00 93.88 96 TRP A CA 1
ATOM 764 C C . TRP A 1 96 ? -18.104 3.379 16.612 1.00 93.88 96 TRP A C 1
ATOM 766 O O . TRP A 1 96 ? -19.023 2.654 16.251 1.00 93.88 96 TRP A O 1
ATOM 776 N N . ILE A 1 97 ? -16.991 2.913 17.173 1.00 93.12 97 ILE A N 1
ATOM 777 C CA . ILE A 1 97 ? -16.686 1.488 17.309 1.00 93.12 97 ILE A CA 1
ATOM 778 C C . ILE A 1 97 ? -16.297 1.156 18.745 1.00 93.12 97 ILE A C 1
ATOM 780 O O . ILE A 1 97 ? -15.569 1.905 19.408 1.00 93.12 97 ILE A O 1
ATOM 784 N N . THR A 1 98 ? -16.770 0.012 19.240 1.00 91.38 98 THR A N 1
ATOM 785 C CA . THR A 1 98 ? -16.477 -0.449 20.601 1.00 91.38 98 THR A CA 1
ATOM 786 C C . THR A 1 98 ? -15.711 -1.768 20.604 1.00 91.38 98 THR A C 1
ATOM 788 O O . THR A 1 98 ? -15.949 -2.662 19.794 1.00 91.38 98 THR A O 1
ATOM 791 N N . GLU A 1 99 ? -14.806 -1.938 21.577 1.00 91.50 99 GLU A N 1
ATOM 792 C CA . GLU A 1 99 ? -14.083 -3.207 21.765 1.00 91.50 99 GLU A CA 1
ATOM 793 C C . GLU A 1 99 ? -15.046 -4.389 21.970 1.00 91.50 99 GLU A C 1
ATOM 795 O O . GLU A 1 99 ? -14.731 -5.515 21.593 1.00 91.50 99 GLU A O 1
ATOM 800 N N . ALA A 1 100 ? -16.208 -4.142 22.587 1.00 90.25 100 ALA A N 1
ATOM 801 C CA . ALA A 1 100 ? -17.204 -5.166 22.874 1.00 90.25 100 ALA A CA 1
ATOM 802 C C . ALA A 1 100 ? -17.842 -5.711 21.588 1.00 90.25 100 ALA A C 1
ATOM 804 O O . ALA A 1 100 ? -17.859 -6.927 21.398 1.00 90.25 100 ALA A O 1
ATOM 805 N N . GLU A 1 101 ? -18.301 -4.834 20.697 1.00 91.12 101 GLU A N 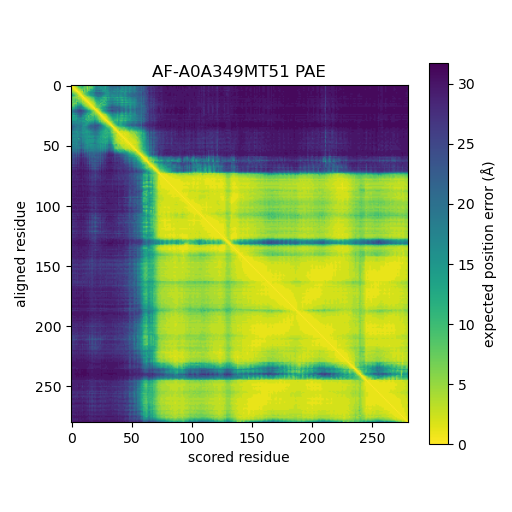1
ATOM 806 C CA . GLU A 1 101 ? -18.910 -5.224 19.419 1.00 91.12 101 GLU A CA 1
ATOM 807 C C . GLU A 1 101 ? -17.892 -5.909 18.509 1.00 91.12 101 GLU A C 1
ATOM 809 O O . GLU A 1 101 ? -18.159 -7.001 18.011 1.00 91.12 101 GLU A O 1
ATOM 814 N N . LEU A 1 102 ? -16.684 -5.348 18.389 1.00 92.31 102 LEU A N 1
ATOM 815 C CA . LEU A 1 102 ? -15.606 -5.942 17.594 1.00 92.31 102 LEU A CA 1
ATOM 816 C C . LEU A 1 102 ? -15.197 -7.324 18.125 1.00 92.31 102 LEU A C 1
ATOM 818 O O . LEU A 1 102 ? -14.994 -8.253 17.345 1.00 92.31 102 LEU A O 1
ATOM 822 N N . SER A 1 103 ? -15.126 -7.494 19.452 1.00 92.00 103 SER A N 1
ATOM 823 C CA . SER A 1 103 ? -14.824 -8.798 20.060 1.00 92.00 103 SER A CA 1
ATOM 824 C C . SER A 1 103 ? -15.899 -9.844 19.769 1.00 92.00 103 SER A C 1
ATOM 826 O O . SER A 1 103 ? -15.570 -10.998 19.504 1.00 92.00 103 SER A O 1
ATOM 828 N N . SER A 1 104 ? -17.171 -9.429 19.755 1.00 91.38 104 SER A N 1
ATOM 829 C CA . SER A 1 104 ? -18.292 -10.308 19.426 1.00 91.38 104 SER A CA 1
ATOM 830 C C . SER A 1 104 ? -18.327 -10.657 17.939 1.00 91.38 104 SER A C 1
ATOM 832 O O . SER A 1 104 ? -18.663 -11.786 17.600 1.00 91.38 104 SER A O 1
ATOM 834 N N . ALA A 1 105 ? -17.995 -9.710 17.060 1.00 91.75 105 ALA A N 1
ATOM 835 C CA . ALA A 1 105 ? -18.006 -9.914 15.614 1.00 91.75 105 ALA A CA 1
ATOM 836 C C . ALA A 1 105 ? -16.869 -10.834 15.137 1.00 91.75 105 ALA A C 1
ATOM 838 O O . ALA A 1 105 ? -17.068 -11.632 14.226 1.00 91.75 105 ALA A O 1
ATOM 839 N N . ILE A 1 106 ? -15.688 -10.738 15.759 1.00 90.12 106 ILE A N 1
ATOM 840 C CA . ILE A 1 106 ? -14.492 -11.524 15.398 1.00 90.12 106 ILE A CA 1
ATOM 841 C C . ILE A 1 106 ? -14.411 -12.850 16.187 1.00 90.12 106 ILE A C 1
ATOM 843 O O . ILE A 1 106 ? -13.509 -13.650 15.958 1.00 90.12 106 ILE A O 1
ATOM 847 N N . ASP A 1 107 ? -15.347 -13.098 17.110 1.00 91.19 107 ASP A N 1
ATOM 848 C CA . ASP A 1 107 ? -15.352 -14.259 18.015 1.00 91.19 107 ASP A CA 1
ATOM 849 C C . ASP A 1 107 ? -14.029 -14.407 18.791 1.00 91.19 107 ASP A C 1
ATOM 851 O O . ASP A 1 107 ? -13.308 -15.405 18.730 1.00 91.19 107 ASP A O 1
ATOM 855 N N . THR A 1 108 ? -13.654 -13.342 19.502 1.00 91.44 108 THR A N 1
ATOM 856 C CA . THR A 1 108 ? -12.402 -13.288 20.262 1.00 91.44 108 THR A CA 1
ATOM 857 C C . THR A 1 108 ? -12.570 -12.565 21.596 1.00 91.44 108 THR A C 1
ATOM 859 O O . THR A 1 108 ? -13.590 -11.945 21.886 1.00 91.44 108 THR A O 1
ATOM 862 N N . SER A 1 109 ? -11.549 -12.631 22.451 1.00 92.12 109 SER A N 1
ATOM 863 C CA . SER A 1 109 ? -11.541 -11.873 23.709 1.00 92.12 109 SER A CA 1
ATOM 864 C C . SER A 1 109 ? -11.229 -10.386 23.479 1.00 92.12 109 SER A C 1
ATOM 866 O O . SER A 1 109 ? -10.674 -9.993 22.456 1.00 92.12 109 SER A O 1
ATOM 868 N N . ARG A 1 110 ? -11.530 -9.530 24.463 1.00 90.75 110 ARG A N 1
ATOM 869 C CA . ARG A 1 110 ? -11.289 -8.077 24.355 1.00 90.75 110 ARG A CA 1
ATOM 870 C C . ARG A 1 110 ? -9.809 -7.684 24.322 1.00 90.75 110 ARG A C 1
ATOM 872 O O . ARG A 1 110 ? -9.477 -6.641 23.778 1.00 90.75 110 ARG A O 1
ATOM 879 N N . THR A 1 111 ? -8.913 -8.490 24.893 1.00 91.81 111 THR A N 1
ATOM 880 C CA . THR A 1 111 ? -7.474 -8.177 24.968 1.00 91.81 111 THR A CA 1
ATOM 881 C C . THR A 1 111 ? -6.811 -8.005 23.590 1.00 91.81 111 THR A C 1
ATOM 883 O O . THR A 1 111 ? -6.254 -6.933 23.357 1.00 91.81 111 THR A O 1
ATOM 886 N N . PRO A 1 112 ? -6.885 -8.969 22.645 1.00 92.06 112 PRO A N 1
ATOM 887 C CA . PRO A 1 112 ? -6.318 -8.794 21.305 1.00 92.06 112 PRO A CA 1
ATOM 888 C C . PRO A 1 112 ? -6.997 -7.667 20.515 1.00 92.06 112 PRO A C 1
ATOM 890 O O . PRO A 1 112 ? -6.324 -6.997 19.740 1.00 92.06 112 PRO A O 1
ATOM 893 N N . VAL A 1 113 ? -8.292 -7.410 20.746 1.00 92.81 113 VAL A N 1
ATOM 894 C CA . VAL A 1 113 ? -9.005 -6.265 20.153 1.00 92.81 113 VAL A CA 1
ATOM 895 C C . VAL A 1 113 ? -8.431 -4.951 20.665 1.00 92.81 113 VAL A C 1
ATOM 897 O O . VAL A 1 113 ? -8.078 -4.098 19.864 1.00 92.81 113 VAL A O 1
ATOM 900 N N . ARG A 1 114 ? -8.247 -4.791 21.978 1.00 91.38 114 ARG A N 1
ATOM 901 C CA . ARG A 1 114 ? -7.644 -3.582 22.554 1.00 91.38 114 ARG A CA 1
ATOM 902 C C . ARG A 1 114 ? -6.235 -3.325 22.022 1.00 91.38 114 ARG A C 1
ATOM 904 O O . ARG A 1 114 ? -5.909 -2.189 21.689 1.00 91.38 114 ARG A O 1
ATOM 911 N N . GLU A 1 115 ? -5.404 -4.362 21.930 1.00 92.44 115 GLU A N 1
ATOM 912 C CA . GLU A 1 115 ? -4.056 -4.248 21.355 1.00 92.44 115 GLU A CA 1
ATOM 913 C C . GLU A 1 115 ? -4.097 -3.837 19.876 1.00 92.44 115 GLU A C 1
ATOM 915 O O . GLU A 1 115 ? -3.344 -2.952 19.463 1.00 92.44 115 GLU A O 1
ATOM 920 N N . ALA A 1 116 ? -5.003 -4.430 19.094 1.00 93.31 116 ALA A N 1
ATOM 921 C CA . ALA A 1 116 ? -5.228 -4.054 17.703 1.00 93.31 116 ALA A CA 1
ATOM 922 C C . ALA A 1 116 ? -5.703 -2.599 17.575 1.00 93.31 116 ALA A C 1
ATOM 924 O O . ALA A 1 116 ? -5.159 -1.861 16.762 1.00 93.31 116 ALA A O 1
ATOM 925 N N . MET A 1 117 ? -6.639 -2.155 18.418 1.00 92.81 117 MET A N 1
ATOM 926 C CA . MET A 1 117 ? -7.155 -0.781 18.437 1.00 92.81 117 MET A CA 1
ATOM 927 C C . MET A 1 117 ? -6.067 0.251 18.748 1.00 92.81 117 MET A C 1
ATOM 929 O O . MET A 1 117 ? -5.997 1.283 18.085 1.00 92.81 117 MET A O 1
ATOM 933 N N . GLN A 1 118 ? -5.173 -0.037 19.699 1.00 92.75 118 GLN A N 1
ATOM 934 C CA . GLN A 1 118 ? -4.019 0.827 19.980 1.00 92.75 118 GLN A CA 1
ATOM 935 C C . GLN A 1 118 ? -3.096 0.945 18.765 1.00 92.75 118 GLN A C 1
ATOM 937 O O . GLN A 1 118 ? -2.640 2.035 18.422 1.00 92.75 118 GLN A O 1
ATOM 942 N N . ARG A 1 119 ? -2.847 -0.170 18.073 1.00 93.25 119 ARG A N 1
ATOM 943 C CA . ARG A 1 119 ? -2.040 -0.161 16.852 1.00 93.25 119 ARG A CA 1
ATOM 944 C C . ARG A 1 119 ? -2.726 0.592 15.711 1.00 93.25 119 ARG A C 1
ATOM 946 O O . ARG A 1 119 ? -2.083 1.430 15.097 1.00 93.25 119 ARG A O 1
ATOM 953 N N . LEU A 1 120 ? -4.017 0.362 15.478 1.00 94.44 120 LEU A N 1
ATOM 954 C CA . LEU A 1 120 ? -4.810 1.110 14.496 1.00 94.44 120 LEU A CA 1
ATOM 955 C C . LEU A 1 120 ? -4.802 2.613 14.797 1.00 94.44 120 LEU A C 1
ATOM 957 O O . LEU A 1 120 ? -4.770 3.419 13.872 1.00 94.44 120 LEU A O 1
ATOM 961 N N . SER A 1 121 ? -4.800 2.997 16.078 1.00 94.50 121 SER A N 1
ATOM 962 C CA . SER A 1 121 ? -4.690 4.400 16.484 1.00 94.50 121 SER A CA 1
ATOM 963 C C . SER A 1 121 ? -3.314 4.975 16.155 1.00 94.50 121 SER A C 1
ATOM 965 O O . SER A 1 121 ? -3.234 6.105 15.685 1.00 94.50 121 SER A O 1
ATOM 967 N N . ASN A 1 122 ? -2.239 4.208 16.365 1.00 92.94 122 ASN A N 1
ATOM 968 C CA . ASN A 1 122 ? -0.883 4.613 15.979 1.00 92.94 122 ASN A CA 1
ATOM 969 C C . ASN A 1 122 ? -0.730 4.732 14.459 1.00 92.94 122 ASN A C 1
ATOM 971 O O . ASN A 1 122 ? -0.018 5.612 13.985 1.00 92.94 122 ASN A O 1
ATOM 975 N N . ASP A 1 123 ? -1.422 3.876 13.708 1.00 92.19 123 ASP A N 1
ATOM 976 C CA . ASP A 1 123 ? -1.476 3.938 12.249 1.00 92.19 123 ASP A CA 1
ATOM 977 C C . ASP A 1 123 ? -2.429 5.039 11.746 1.00 92.19 123 ASP A C 1
ATOM 979 O O . ASP A 1 123 ? -2.536 5.243 10.542 1.00 92.19 123 ASP A O 1
ATOM 983 N N . GLY A 1 124 ? -3.130 5.754 12.636 1.00 93.44 124 GLY A N 1
ATOM 984 C CA . GLY A 1 124 ? -4.048 6.843 12.289 1.00 93.44 124 GLY A CA 1
ATOM 985 C C . GLY A 1 124 ? -5.371 6.392 11.658 1.00 93.44 124 GLY A C 1
ATOM 986 O O . GLY A 1 124 ? -6.070 7.201 11.055 1.00 93.44 124 GLY A O 1
ATOM 987 N N . LEU A 1 125 ? -5.724 5.110 11.758 1.00 94.81 125 LEU A N 1
ATOM 988 C CA . LEU A 1 125 ? -6.951 4.545 11.178 1.00 94.81 125 LEU A CA 1
ATOM 989 C C . LEU A 1 125 ? -8.170 4.711 12.092 1.00 94.81 125 LEU A C 1
ATOM 991 O O . LEU A 1 125 ? -9.310 4.700 11.627 1.00 94.81 125 LEU A O 1
ATOM 995 N N . VAL A 1 126 ? -7.933 4.909 13.387 1.00 95.69 126 VAL A N 1
ATOM 996 C CA . VAL A 1 126 ? -8.960 5.202 14.390 1.00 95.69 126 VAL A CA 1
ATOM 997 C C . VAL A 1 126 ? -8.504 6.349 15.285 1.00 95.69 126 VAL A C 1
ATOM 999 O O . VAL A 1 126 ? -7.310 6.562 15.491 1.00 95.69 126 VAL A O 1
ATOM 1002 N N . VAL A 1 127 ? -9.462 7.082 15.842 1.00 94.75 127 VAL A N 1
ATOM 1003 C CA . VAL A 1 127 ? -9.223 8.162 16.802 1.00 94.75 127 VAL A CA 1
ATOM 1004 C C . VAL A 1 127 ? -9.801 7.746 18.146 1.00 94.75 127 VAL A C 1
ATOM 1006 O O . VAL A 1 127 ? -11.016 7.600 18.288 1.00 94.75 127 VAL A O 1
ATOM 1009 N N . MET A 1 128 ? -8.928 7.578 19.139 1.00 91.56 128 MET A N 1
ATOM 1010 C CA . MET A 1 128 ? -9.318 7.283 20.517 1.00 91.56 128 MET A CA 1
ATOM 1011 C C . MET A 1 128 ? -9.467 8.586 21.309 1.00 91.56 128 MET A C 1
ATOM 1013 O O . MET A 1 128 ? -8.500 9.323 21.494 1.00 91.56 128 MET A O 1
ATOM 1017 N N . GLN A 1 129 ? -10.669 8.874 21.807 1.00 82.56 129 GLN A N 1
ATOM 1018 C CA . GLN A 1 129 ? -10.938 10.025 22.670 1.00 82.56 129 GLN A CA 1
ATOM 1019 C C . GLN A 1 129 ? -11.051 9.577 24.130 1.00 82.56 129 GLN A C 1
ATOM 1021 O O . GLN A 1 129 ? -11.890 8.751 24.495 1.00 82.56 129 GLN A O 1
ATOM 1026 N N . ASN A 1 130 ? -10.182 10.133 24.981 1.00 75.75 130 ASN A N 1
ATOM 1027 C CA . ASN A 1 130 ? -10.162 9.923 26.436 1.00 75.75 130 ASN A CA 1
ATOM 1028 C C . ASN A 1 130 ? -10.142 8.444 26.885 1.00 75.75 130 ASN A C 1
ATOM 1030 O O . ASN A 1 130 ? -10.529 8.138 28.009 1.00 75.75 130 ASN A O 1
ATOM 1034 N N . GLY A 1 131 ? -9.723 7.519 26.011 1.00 64.19 131 GLY A N 1
ATOM 1035 C CA . GLY A 1 131 ? -9.691 6.074 26.275 1.00 64.19 131 GLY A CA 1
ATOM 1036 C C . GLY A 1 131 ? -11.061 5.399 26.430 1.00 64.19 131 GLY A C 1
ATOM 1037 O O . GLY A 1 131 ? -11.104 4.217 26.759 1.00 64.19 131 GLY A O 1
ATOM 1038 N N . LEU A 1 132 ? -12.164 6.124 26.212 1.00 65.69 132 LEU A N 1
ATOM 1039 C CA . LEU A 1 132 ? -13.532 5.637 26.439 1.00 65.69 132 LEU A CA 1
ATOM 1040 C C . LEU A 1 132 ? -14.325 5.476 25.146 1.00 65.69 132 LEU A C 1
ATOM 1042 O O . LEU A 1 132 ? -15.161 4.582 25.052 1.00 65.69 132 LEU A O 1
ATOM 1046 N N . THR A 1 133 ? -14.064 6.325 24.156 1.00 81.19 133 THR A N 1
ATOM 1047 C CA . THR A 1 133 ? -14.749 6.277 22.868 1.00 81.19 133 THR A CA 1
ATOM 1048 C C . THR A 1 133 ? -13.720 6.204 21.754 1.00 81.19 133 THR A C 1
ATOM 1050 O O . THR A 1 133 ? -12.695 6.888 21.777 1.00 81.19 133 THR A O 1
ATOM 1053 N N . THR A 1 134 ? -13.970 5.328 20.787 1.00 92.81 134 THR A N 1
ATOM 1054 C CA . THR A 1 134 ? -13.138 5.213 19.593 1.00 92.81 134 THR A CA 1
ATOM 1055 C C . THR A 1 134 ? -14.024 5.353 18.376 1.00 92.81 134 THR A C 1
ATOM 1057 O O . THR A 1 134 ? -15.128 4.814 18.346 1.00 92.81 134 THR A O 1
ATOM 1060 N N . ARG A 1 135 ? -13.547 6.095 17.385 1.00 95.00 135 ARG A N 1
ATOM 1061 C CA . ARG A 1 135 ? -14.203 6.202 16.086 1.00 95.00 135 ARG A CA 1
ATOM 1062 C C . ARG A 1 135 ? -13.222 5.919 14.966 1.00 95.00 135 ARG A C 1
ATOM 1064 O O . ARG A 1 135 ? -12.025 6.167 15.133 1.00 95.00 135 ARG A O 1
ATOM 1071 N N . VAL A 1 136 ? -13.719 5.453 13.831 1.00 95.75 136 VAL A N 1
ATOM 1072 C CA . VAL A 1 136 ? -12.940 5.389 12.592 1.00 95.75 136 VAL A CA 1
ATOM 1073 C C . VAL A 1 136 ? -12.470 6.799 12.241 1.00 95.75 136 VAL A C 1
ATOM 1075 O O . VAL A 1 136 ? -13.237 7.765 12.343 1.00 95.75 136 VAL A O 1
ATOM 1078 N N . ALA A 1 137 ? -11.196 6.939 11.874 1.00 95.25 137 ALA A N 1
ATOM 1079 C CA . ALA A 1 137 ? -10.624 8.242 11.566 1.00 95.25 137 ALA A CA 1
ATOM 1080 C C . ALA A 1 137 ? -11.397 8.920 10.417 1.00 95.25 137 ALA A C 1
ATOM 1082 O O . ALA A 1 137 ? -11.750 8.239 9.449 1.00 95.25 137 ALA A O 1
ATOM 1083 N N . PRO A 1 138 ? -11.678 10.233 10.497 1.00 93.12 138 PRO A N 1
ATOM 1084 C CA . PRO A 1 138 ? -12.311 10.952 9.396 1.00 93.12 138 PRO A CA 1
ATOM 1085 C C . PRO A 1 138 ? -11.429 10.924 8.140 1.00 93.12 138 PRO A C 1
ATOM 1087 O O . PRO A 1 138 ? -10.221 10.707 8.221 1.00 93.12 138 PRO A O 1
ATOM 1090 N N . LEU A 1 139 ? -12.044 11.160 6.983 1.00 91.12 139 LEU A N 1
ATOM 1091 C CA . LEU A 1 139 ? -11.334 11.449 5.739 1.00 91.12 139 LEU A CA 1
ATOM 1092 C C . LEU A 1 139 ? -11.481 12.940 5.448 1.00 91.12 139 LEU A C 1
ATOM 1094 O O . LEU A 1 139 ? -12.579 13.406 5.146 1.00 91.12 139 LEU A O 1
ATOM 1098 N N . GLU A 1 140 ? -10.388 13.692 5.558 1.00 89.19 140 GLU A N 1
ATOM 1099 C CA . GLU A 1 140 ? -10.385 15.136 5.323 1.00 89.19 140 GLU A CA 1
ATOM 1100 C C . GLU A 1 140 ? -9.650 15.468 4.018 1.00 89.19 140 GLU A C 1
ATOM 1102 O O . GLU A 1 140 ? -8.591 14.919 3.713 1.00 89.19 140 GLU A O 1
ATOM 1107 N N . THR A 1 141 ? -10.182 16.405 3.228 1.00 85.00 141 THR A N 1
ATOM 1108 C CA . THR A 1 141 ? -9.595 16.813 1.935 1.00 85.00 141 THR A CA 1
ATOM 1109 C C . THR A 1 141 ? -8.144 17.277 2.057 1.00 85.00 141 THR A C 1
ATOM 1111 O O . THR A 1 141 ? -7.337 17.090 1.145 1.00 85.00 141 THR A O 1
ATOM 1114 N N . GLN A 1 142 ? -7.805 17.902 3.184 1.00 87.31 142 GLN A N 1
ATOM 1115 C CA . GLN A 1 142 ? -6.458 18.390 3.469 1.00 87.31 142 GLN A CA 1
ATOM 1116 C C . GLN A 1 142 ? -5.432 17.254 3.605 1.00 87.31 142 GLN A C 1
ATOM 1118 O O . GLN A 1 142 ? -4.276 17.436 3.214 1.00 87.31 142 GLN A O 1
ATOM 1123 N N . ASP A 1 143 ? -5.862 16.071 4.052 1.00 90.31 143 ASP A N 1
ATOM 1124 C CA . ASP A 1 143 ? -4.987 14.915 4.251 1.00 90.31 143 ASP A CA 1
ATOM 1125 C C . ASP A 1 143 ? -4.605 14.256 2.924 1.00 90.31 143 ASP A C 1
ATOM 1127 O O . ASP A 1 143 ? -3.525 13.681 2.808 1.00 90.31 143 ASP A O 1
ATOM 1131 N N . VAL A 1 144 ? -5.431 14.412 1.881 1.00 91.06 144 VAL A N 1
ATOM 1132 C CA . VAL A 1 144 ? -5.176 13.854 0.542 1.00 91.06 144 VAL A CA 1
ATOM 1133 C C . VAL A 1 144 ? -3.785 14.250 0.044 1.00 91.06 144 VAL A C 1
ATOM 1135 O O . VAL A 1 144 ? -2.995 13.407 -0.364 1.00 91.06 144 VAL A O 1
ATOM 1138 N N . ALA A 1 145 ? -3.430 15.534 0.132 1.00 92.38 145 ALA A N 1
ATOM 1139 C CA . ALA A 1 145 ? -2.097 15.980 -0.274 1.00 92.38 145 ALA A CA 1
ATOM 1140 C C . ALA A 1 145 ? -0.995 15.455 0.658 1.00 92.38 145 ALA A C 1
ATOM 1142 O O . ALA A 1 145 ? 0.073 15.062 0.188 1.00 92.38 145 ALA A O 1
ATOM 1143 N N . ALA A 1 146 ? -1.254 15.446 1.969 1.00 93.06 146 ALA A N 1
ATOM 1144 C CA . ALA A 1 146 ? -0.303 14.985 2.975 1.00 93.06 146 ALA A CA 1
ATOM 1145 C C . ALA A 1 146 ? 0.037 13.492 2.825 1.00 93.06 146 ALA A C 1
ATOM 1147 O O . ALA A 1 146 ? 1.131 13.080 3.201 1.00 93.06 146 ALA A O 1
ATOM 1148 N N . ILE A 1 147 ? -0.868 12.703 2.243 1.00 93.31 147 ILE A N 1
ATOM 1149 C CA . ILE A 1 147 ? -0.701 11.268 2.000 1.00 93.31 147 ILE A CA 1
ATOM 1150 C C . ILE A 1 147 ? -0.073 11.000 0.626 1.00 93.31 147 ILE A C 1
ATOM 1152 O O . ILE A 1 147 ? 0.894 10.246 0.521 1.00 93.31 147 ILE A O 1
ATOM 1156 N N . TYR A 1 148 ? -0.596 11.614 -0.438 1.00 94.50 148 TYR A N 1
ATOM 1157 C CA . TYR A 1 148 ? -0.220 11.239 -1.804 1.00 94.50 148 TYR A CA 1
ATOM 1158 C C . TYR A 1 148 ? 1.154 11.765 -2.232 1.00 94.50 148 TYR A C 1
ATOM 1160 O O . TYR A 1 148 ? 1.873 11.054 -2.927 1.00 94.50 148 TYR A O 1
ATOM 1168 N N . TYR A 1 149 ? 1.576 12.964 -1.807 1.00 96.25 149 TYR A N 1
ATOM 1169 C CA . TYR A 1 149 ? 2.919 13.470 -2.138 1.00 96.25 149 TYR A CA 1
ATOM 1170 C C . TYR A 1 149 ? 4.063 12.579 -1.619 1.00 96.25 149 TYR A C 1
ATOM 1172 O O . TYR A 1 149 ? 4.952 12.233 -2.410 1.00 96.25 149 TYR A O 1
ATOM 1180 N N . PRO A 1 150 ? 4.097 12.193 -0.327 1.00 97.00 150 PRO A N 1
ATOM 1181 C CA . PRO A 1 150 ? 5.137 11.293 0.155 1.00 97.00 150 PRO A CA 1
ATOM 1182 C C . PRO A 1 150 ? 5.025 9.904 -0.475 1.00 97.00 150 PRO A C 1
ATOM 1184 O O . PRO A 1 150 ? 6.059 9.361 -0.862 1.00 97.00 150 PRO A O 1
ATOM 1187 N N . LEU A 1 151 ? 3.816 9.358 -0.666 1.00 96.88 151 LEU A N 1
ATOM 1188 C CA . LEU A 1 151 ? 3.667 8.058 -1.322 1.00 96.88 151 LEU A CA 1
ATOM 1189 C C . LEU A 1 151 ? 4.198 8.079 -2.759 1.00 96.88 151 LEU A C 1
ATOM 1191 O O . LEU A 1 151 ? 5.016 7.233 -3.103 1.00 96.88 151 LEU A O 1
ATOM 1195 N N . ALA A 1 152 ? 3.836 9.086 -3.560 1.00 97.38 152 ALA A N 1
ATOM 1196 C CA . ALA A 1 152 ? 4.339 9.257 -4.923 1.00 97.38 152 ALA A CA 1
ATOM 1197 C C . ALA A 1 152 ? 5.875 9.320 -4.975 1.00 97.38 152 ALA A C 1
ATOM 1199 O O . ALA A 1 152 ? 6.491 8.834 -5.926 1.00 97.38 152 ALA A O 1
ATOM 1200 N N . SER A 1 153 ? 6.504 9.896 -3.946 1.00 98.19 153 SER A N 1
ATOM 1201 C CA . SER A 1 153 ? 7.965 9.962 -3.823 1.00 98.19 153 SER A CA 1
ATOM 1202 C C . SER A 1 153 ? 8.578 8.601 -3.468 1.00 98.19 153 SER A C 1
ATOM 1204 O O . SER A 1 153 ? 9.603 8.217 -4.031 1.00 98.19 153 SER A O 1
ATOM 1206 N N . ILE A 1 154 ? 7.951 7.862 -2.548 1.00 98.38 154 ILE A N 1
ATOM 1207 C CA . ILE A 1 154 ? 8.383 6.522 -2.120 1.00 98.38 154 ILE A CA 1
ATOM 1208 C C . ILE A 1 154 ? 8.238 5.520 -3.272 1.00 98.38 154 ILE A C 1
ATOM 1210 O O . ILE A 1 154 ? 9.167 4.771 -3.566 1.00 98.38 154 ILE A O 1
ATOM 1214 N N . GLU A 1 155 ? 7.102 5.541 -3.958 1.00 98.25 155 GLU A N 1
ATOM 1215 C CA . GLU A 1 155 ? 6.794 4.693 -5.112 1.00 98.25 155 GLU A CA 1
ATOM 1216 C C . GLU A 1 155 ? 7.659 5.053 -6.319 1.00 98.25 155 GLU A C 1
ATOM 1218 O O . GLU A 1 155 ? 8.196 4.170 -6.983 1.00 98.25 155 GLU A O 1
ATOM 1223 N N . GLY A 1 156 ? 7.901 6.346 -6.557 1.00 98.56 156 GLY A N 1
ATOM 1224 C CA . GLY A 1 156 ? 8.868 6.796 -7.558 1.00 98.56 156 GLY A CA 1
ATOM 1225 C C . GLY A 1 156 ? 10.268 6.233 -7.294 1.00 98.56 156 GLY A C 1
ATOM 1226 O O . GLY A 1 156 ? 10.920 5.728 -8.210 1.00 98.56 156 GLY A O 1
ATOM 1227 N N . LEU A 1 157 ? 10.716 6.230 -6.032 1.00 98.75 157 LEU A N 1
ATOM 1228 C CA . LEU A 1 157 ? 11.967 5.575 -5.643 1.00 98.75 157 LEU A CA 1
ATOM 1229 C C . LEU A 1 157 ? 11.912 4.054 -5.863 1.00 98.75 157 LEU A C 1
ATOM 1231 O O . LEU A 1 157 ? 12.895 3.484 -6.333 1.00 98.75 157 LEU A O 1
ATOM 1235 N N . ALA A 1 158 ? 10.789 3.396 -5.570 1.00 98.69 158 ALA A N 1
ATOM 1236 C CA . ALA A 1 158 ? 10.619 1.971 -5.846 1.00 98.69 158 ALA A CA 1
ATOM 1237 C C . ALA A 1 158 ? 10.769 1.664 -7.341 1.00 98.69 158 ALA A C 1
ATOM 1239 O O . ALA A 1 158 ? 11.585 0.826 -7.716 1.00 98.69 158 ALA A O 1
ATOM 1240 N N . ALA A 1 159 ? 10.058 2.391 -8.205 1.00 98.81 159 ALA A N 1
ATOM 1241 C CA . ALA A 1 159 ? 10.132 2.220 -9.653 1.00 98.81 159 ALA A CA 1
ATOM 1242 C C . ALA A 1 159 ? 11.544 2.488 -10.195 1.00 98.81 159 ALA A C 1
ATOM 1244 O O . ALA A 1 159 ? 12.030 1.744 -11.049 1.00 98.81 159 ALA A O 1
ATOM 1245 N N . LYS A 1 160 ? 12.238 3.494 -9.646 1.00 98.75 160 LYS A N 1
ATOM 1246 C CA . LYS A 1 160 ? 13.649 3.766 -9.947 1.00 98.75 160 LYS A CA 1
ATOM 1247 C C . LYS A 1 160 ? 14.535 2.555 -9.655 1.00 98.75 160 LYS A C 1
ATOM 1249 O O . LYS A 1 160 ? 15.293 2.126 -10.515 1.00 98.75 160 LYS A O 1
ATOM 1254 N N . LEU A 1 161 ? 14.423 2.008 -8.445 1.00 98.69 161 LEU A N 1
ATOM 1255 C CA . LEU A 1 161 ? 15.201 0.856 -7.982 1.00 98.69 161 LEU A CA 1
ATOM 1256 C C . LEU A 1 161 ? 14.832 -0.442 -8.711 1.00 98.69 161 LEU A C 1
ATOM 1258 O O . LEU A 1 161 ? 15.678 -1.323 -8.863 1.00 98.69 161 LEU A O 1
ATOM 1262 N N . ALA A 1 162 ? 13.574 -0.573 -9.131 1.00 98.75 162 ALA A N 1
ATOM 1263 C CA . ALA A 1 162 ? 13.091 -1.705 -9.904 1.00 98.75 162 ALA A CA 1
ATOM 1264 C C . ALA A 1 162 ? 13.647 -1.686 -11.334 1.00 98.75 162 ALA A C 1
ATOM 1266 O O . ALA A 1 162 ? 14.002 -2.739 -11.853 1.00 98.75 162 ALA A O 1
ATOM 1267 N N . ALA A 1 163 ? 13.791 -0.511 -11.959 1.00 98.69 163 ALA A N 1
ATOM 1268 C CA . ALA A 1 163 ? 14.320 -0.387 -13.321 1.00 98.69 163 ALA A CA 1
ATOM 1269 C C . ALA A 1 163 ? 15.726 -0.992 -13.481 1.00 98.69 163 ALA A C 1
ATOM 1271 O O . ALA A 1 163 ? 16.037 -1.544 -14.534 1.00 98.69 163 ALA A O 1
ATOM 1272 N N . ASP A 1 164 ? 16.554 -0.942 -12.437 1.00 95.75 164 ASP A N 1
ATOM 1273 C CA . ASP A 1 164 ? 17.910 -1.508 -12.457 1.00 95.75 164 ASP A CA 1
ATOM 1274 C C . ASP A 1 164 ? 17.931 -3.041 -12.313 1.00 95.75 164 ASP A C 1
ATOM 1276 O O . ASP A 1 164 ? 18.943 -3.678 -12.607 1.00 95.75 164 ASP A O 1
ATOM 1280 N N . ARG A 1 165 ? 16.832 -3.645 -11.843 1.00 97.06 165 ARG A N 1
ATOM 1281 C CA . ARG A 1 165 ? 16.754 -5.073 -11.484 1.00 97.06 165 ARG A CA 1
ATOM 1282 C C . ARG A 1 165 ? 15.797 -5.882 -12.347 1.00 97.06 165 ARG A C 1
ATOM 1284 O O . ARG A 1 165 ? 15.938 -7.099 -12.418 1.00 97.06 165 ARG A O 1
ATOM 1291 N N . VAL A 1 166 ? 14.835 -5.212 -12.973 1.00 98.44 166 VAL A N 1
ATOM 1292 C CA . VAL A 1 166 ? 13.716 -5.857 -13.649 1.00 98.44 166 VAL A CA 1
ATOM 1293 C C . VAL A 1 166 ? 14.181 -6.793 -14.765 1.00 98.44 166 VAL A C 1
ATOM 1295 O O . VAL A 1 166 ? 15.013 -6.460 -15.604 1.00 98.44 166 VAL A O 1
ATOM 1298 N N . THR A 1 167 ? 13.612 -7.986 -14.791 1.00 98.62 167 THR A N 1
ATOM 1299 C CA . THR A 1 167 ? 13.846 -9.025 -15.790 1.00 98.62 167 THR A CA 1
ATOM 1300 C C . THR A 1 167 ? 12.716 -9.051 -16.814 1.00 98.62 167 THR A C 1
ATOM 1302 O O . THR A 1 167 ? 11.611 -8.562 -16.575 1.00 98.62 167 THR A O 1
ATOM 1305 N N . SER A 1 168 ? 12.941 -9.695 -17.962 1.00 98.12 168 SER A N 1
ATOM 1306 C CA . SER A 1 168 ? 11.878 -9.885 -18.960 1.00 98.12 168 SER A CA 1
ATOM 1307 C C . SER A 1 168 ? 10.666 -10.635 -18.388 1.00 98.12 168 SER A C 1
ATOM 1309 O O . SER A 1 168 ? 9.534 -10.282 -18.700 1.00 98.12 168 SER A O 1
ATOM 1311 N N . GLN A 1 169 ? 10.891 -11.603 -17.489 1.00 98.50 169 GLN A N 1
ATOM 1312 C CA . GLN A 1 169 ? 9.817 -12.339 -16.817 1.00 98.50 169 GLN A CA 1
ATOM 1313 C C . GLN A 1 169 ? 8.987 -11.436 -15.891 1.00 98.50 169 GLN A C 1
ATOM 1315 O O . GLN A 1 169 ? 7.764 -11.564 -15.828 1.00 98.50 169 GLN A O 1
ATOM 1320 N N . GLU A 1 170 ? 9.628 -10.511 -15.179 1.00 98.56 170 GLU A N 1
ATOM 1321 C CA . GLU A 1 170 ? 8.930 -9.538 -14.333 1.00 98.56 170 GLU A CA 1
ATOM 1322 C C . GLU A 1 170 ? 8.158 -8.512 -15.168 1.00 98.56 170 GLU A C 1
ATOM 1324 O O . GLU A 1 170 ? 7.029 -8.174 -14.819 1.00 98.56 170 GLU A O 1
ATOM 1329 N N . ILE A 1 171 ? 8.697 -8.083 -16.315 1.00 98.75 171 ILE A N 1
ATOM 1330 C CA . ILE A 1 171 ? 7.960 -7.251 -17.277 1.00 98.75 171 ILE A CA 1
ATOM 1331 C C . ILE A 1 171 ? 6.711 -7.974 -17.796 1.00 98.75 171 ILE A C 1
ATOM 1333 O O . ILE A 1 171 ? 5.646 -7.356 -17.889 1.00 98.75 171 ILE A O 1
ATOM 1337 N N . ASP A 1 172 ? 6.808 -9.267 -18.110 1.00 98.38 172 ASP A N 1
ATOM 1338 C CA . ASP A 1 172 ? 5.656 -10.067 -18.538 1.00 98.38 172 ASP A CA 1
ATOM 1339 C C . ASP A 1 172 ? 4.618 -10.187 -17.412 1.00 98.38 172 ASP A C 1
ATOM 1341 O O . ASP A 1 172 ? 3.425 -9.978 -17.646 1.00 98.38 172 ASP A O 1
ATOM 1345 N N . ARG A 1 173 ? 5.063 -10.419 -16.166 1.00 98.31 173 ARG A N 1
ATOM 1346 C CA . ARG A 1 173 ? 4.196 -10.431 -14.974 1.00 98.31 173 ARG A CA 1
ATOM 1347 C C . ARG A 1 173 ? 3.463 -9.098 -14.799 1.00 98.31 173 ARG A C 1
ATOM 1349 O O . ARG A 1 173 ? 2.242 -9.104 -14.653 1.00 98.31 173 ARG A O 1
ATOM 1356 N N . LEU A 1 174 ? 4.174 -7.970 -14.842 1.00 98.25 174 LEU A N 1
ATOM 1357 C CA . LEU A 1 174 ? 3.582 -6.628 -14.734 1.00 98.25 174 LEU A CA 1
ATOM 1358 C C . LEU A 1 174 ? 2.574 -6.364 -15.857 1.00 98.25 174 LEU A C 1
ATOM 1360 O O . LEU A 1 174 ? 1.490 -5.840 -15.611 1.00 98.25 174 LEU A O 1
ATOM 1364 N N . THR A 1 175 ? 2.896 -6.795 -17.078 1.00 97.75 175 THR A N 1
ATOM 1365 C CA . THR A 1 175 ? 2.010 -6.663 -18.241 1.00 97.75 175 THR A CA 1
ATOM 1366 C C . THR A 1 175 ? 0.718 -7.473 -18.067 1.00 97.75 175 THR A C 1
ATOM 1368 O O . THR A 1 175 ? -0.359 -7.002 -18.431 1.00 97.75 175 THR A O 1
ATOM 1371 N N . GLU A 1 176 ? 0.779 -8.680 -17.499 1.00 97.75 176 GLU A N 1
ATOM 1372 C CA . GLU A 1 176 ? -0.422 -9.482 -17.222 1.00 97.75 176 GLU A CA 1
ATOM 1373 C C . GLU A 1 176 ? -1.283 -8.909 -16.089 1.00 97.75 176 GLU A C 1
ATOM 1375 O O . GLU A 1 176 ? -2.518 -8.943 -16.183 1.00 97.75 176 GLU A O 1
ATOM 1380 N N . ILE A 1 177 ? -0.658 -8.346 -15.050 1.00 96.19 177 ILE A N 1
ATOM 1381 C CA . ILE A 1 177 ? -1.372 -7.639 -13.979 1.00 96.19 177 ILE A CA 1
ATOM 1382 C C . ILE A 1 177 ? -2.112 -6.430 -14.561 1.00 96.19 177 ILE A C 1
ATOM 1384 O O . ILE A 1 177 ? -3.324 -6.316 -14.351 1.00 96.19 177 ILE A O 1
ATOM 1388 N N . ASP A 1 178 ? -1.438 -5.603 -15.369 1.00 95.00 178 ASP A N 1
ATOM 1389 C CA . ASP A 1 178 ? -2.055 -4.445 -16.025 1.00 95.00 178 ASP A CA 1
ATOM 1390 C C . ASP A 1 178 ? -3.197 -4.868 -16.962 1.00 95.00 178 ASP A C 1
ATOM 1392 O O . ASP A 1 178 ? -4.302 -4.345 -16.871 1.00 95.00 178 ASP A O 1
ATOM 1396 N N . LYS A 1 179 ? -3.045 -5.926 -17.771 1.00 94.75 179 LYS A N 1
ATOM 1397 C CA . LYS A 1 179 ? -4.180 -6.470 -18.549 1.00 94.75 179 LYS A CA 1
ATOM 1398 C C . LYS A 1 179 ? -5.374 -6.846 -17.663 1.00 94.75 179 LYS A C 1
ATOM 1400 O O . LYS A 1 179 ? -6.525 -6.726 -18.095 1.00 94.75 179 LYS A O 1
ATOM 1405 N N . GLY A 1 180 ? -5.121 -7.346 -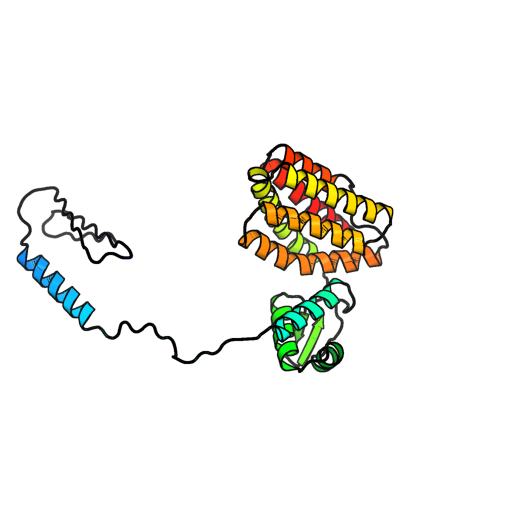16.453 1.00 93.56 180 GLY A N 1
ATOM 1406 C CA . GLY A 1 180 ? -6.136 -7.603 -15.432 1.00 93.56 180 GLY A CA 1
ATOM 1407 C C . GLY A 1 180 ? -6.818 -6.330 -14.943 1.00 93.56 180 GLY A C 1
ATOM 1408 O O . GLY A 1 180 ? -8.049 -6.296 -14.898 1.00 93.56 180 GLY A O 1
ATOM 1409 N N . TYR A 1 181 ? -6.035 -5.295 -14.653 1.00 91.44 181 TYR A N 1
ATOM 1410 C CA . TYR A 1 181 ? -6.512 -3.957 -14.308 1.00 91.44 181 TYR A CA 1
ATOM 1411 C C . TYR A 1 181 ? -7.396 -3.365 -15.419 1.00 91.44 181 TYR A C 1
ATOM 1413 O O . TYR A 1 181 ? -8.559 -3.046 -15.183 1.00 91.44 181 TYR A O 1
ATOM 1421 N N . GLN A 1 182 ? -6.939 -3.389 -16.673 1.00 90.88 182 GLN A N 1
ATOM 1422 C CA . GLN A 1 182 ? -7.712 -2.923 -17.832 1.00 90.88 182 GLN A CA 1
ATOM 1423 C C . GLN A 1 182 ? -9.033 -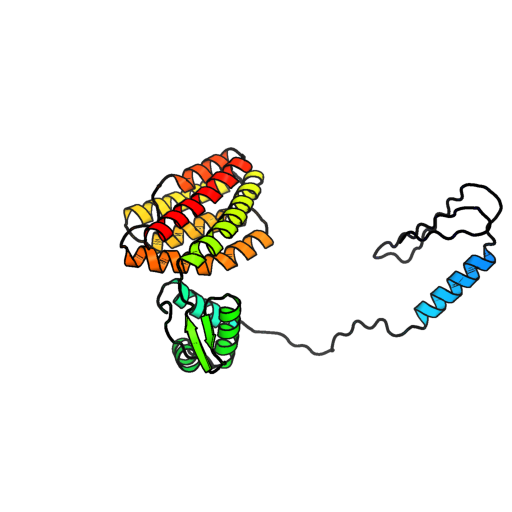3.694 -18.021 1.00 90.88 182 GLN A C 1
ATOM 1425 O O . GLN A 1 182 ? -10.039 -3.145 -18.474 1.00 90.88 182 GLN A O 1
ATOM 1430 N N . ARG A 1 183 ? -9.070 -4.995 -17.689 1.00 91.25 183 ARG A N 1
ATOM 1431 C CA . ARG A 1 183 ? -10.323 -5.775 -17.683 1.00 91.25 183 ARG A CA 1
ATOM 1432 C C . ARG A 1 183 ? -11.264 -5.353 -16.555 1.00 91.25 183 ARG A C 1
ATOM 1434 O O . ARG A 1 183 ? -12.473 -5.416 -16.767 1.00 91.25 183 ARG A O 1
ATOM 1441 N N . ALA A 1 184 ? -10.738 -4.985 -15.388 1.00 89.19 184 ALA A N 1
ATOM 1442 C CA . ALA A 1 184 ? -11.535 -4.486 -14.270 1.00 89.19 184 ALA A CA 1
ATOM 1443 C C . ALA A 1 184 ? -12.182 -3.139 -14.618 1.00 89.19 184 ALA A C 1
ATOM 1445 O O . ALA A 1 184 ? -13.400 -3.026 -14.475 1.00 89.19 184 ALA A O 1
ATOM 1446 N N . LEU A 1 185 ? -11.411 -2.221 -15.218 1.00 85.94 185 LEU A N 1
ATOM 1447 C CA . LEU A 1 185 ? -11.899 -0.934 -15.729 1.00 85.94 185 LEU A CA 1
ATOM 1448 C C . LEU A 1 185 ? -13.075 -1.108 -16.695 1.00 85.94 185 LEU A C 1
ATOM 1450 O O . LEU A 1 185 ? -14.150 -0.550 -16.498 1.00 85.94 185 LEU A O 1
ATOM 1454 N N . ARG A 1 186 ? -12.929 -1.969 -17.711 1.00 86.69 186 ARG A N 1
ATOM 1455 C CA . ARG A 1 186 ? -14.010 -2.223 -18.687 1.00 86.69 186 ARG A CA 1
ATOM 1456 C C . ARG A 1 186 ? -15.269 -2.838 -18.078 1.00 86.69 186 ARG A C 1
ATOM 1458 O O . ARG A 1 186 ? -16.332 -2.766 -18.686 1.00 86.69 186 ARG A O 1
ATOM 1465 N N . ARG A 1 187 ? -15.148 -3.500 -16.926 1.00 86.69 187 ARG A N 1
ATOM 1466 C CA . ARG A 1 187 ? -16.281 -4.084 -16.197 1.00 86.69 187 ARG A CA 1
ATOM 1467 C C . ARG A 1 187 ? -16.926 -3.096 -15.223 1.00 86.69 187 ARG A C 1
ATOM 1469 O O . ARG A 1 187 ? -17.964 -3.448 -14.673 1.00 86.69 187 ARG A O 1
ATOM 1476 N N . GLY A 1 188 ? -16.325 -1.925 -14.995 1.00 83.81 188 GLY A N 1
ATOM 1477 C CA . GLY A 1 188 ? -16.794 -0.934 -14.023 1.00 83.81 188 GLY A CA 1
ATOM 1478 C C . GLY A 1 188 ? -16.806 -1.470 -12.592 1.00 83.81 188 GLY A C 1
ATOM 1479 O O . GLY A 1 188 ? -17.716 -1.174 -11.825 1.00 83.81 188 GLY A O 1
ATOM 1480 N N . SER A 1 189 ? -15.856 -2.345 -12.249 1.00 85.00 189 SER A N 1
ATOM 1481 C CA . SER A 1 189 ? -15.780 -2.939 -10.915 1.00 85.00 189 SER A CA 1
ATOM 1482 C C . SER A 1 189 ? -14.672 -2.266 -10.121 1.00 85.00 189 SER A C 1
ATOM 1484 O O . SER A 1 189 ? -13.546 -2.760 -10.097 1.00 85.00 189 SER A O 1
ATOM 1486 N N . LEU A 1 190 ? -15.018 -1.186 -9.419 1.00 83.94 190 LEU A N 1
ATOM 1487 C CA . LEU A 1 190 ? -14.084 -0.399 -8.612 1.00 83.94 190 LEU A CA 1
ATOM 1488 C C . LEU A 1 190 ? -13.252 -1.263 -7.654 1.00 83.94 190 LEU A C 1
ATOM 1490 O O . LEU A 1 190 ? -12.031 -1.164 -7.615 1.00 83.94 190 LEU A O 1
ATOM 1494 N N . ARG A 1 191 ? -13.892 -2.205 -6.953 1.00 84.81 191 ARG A N 1
ATOM 1495 C CA . ARG A 1 191 ? -13.188 -3.143 -6.066 1.00 84.81 191 ARG A CA 1
ATOM 1496 C C . ARG A 1 191 ? -12.112 -3.958 -6.793 1.00 84.81 191 ARG A C 1
ATOM 1498 O O . ARG A 1 191 ? -11.052 -4.235 -6.236 1.00 84.81 191 ARG A O 1
ATOM 1505 N N . LEU A 1 192 ? -12.386 -4.392 -8.027 1.00 88.88 192 LEU A N 1
ATOM 1506 C CA . LEU A 1 192 ? -11.396 -5.102 -8.838 1.00 88.88 192 LEU A CA 1
ATOM 1507 C C . LEU A 1 192 ? -10.327 -4.154 -9.384 1.00 88.88 192 LEU A C 1
ATOM 1509 O O . LEU A 1 192 ? -9.181 -4.580 -9.486 1.00 88.88 192 LEU A O 1
ATOM 1513 N N . GLU A 1 193 ? -10.675 -2.909 -9.712 1.00 88.81 193 GLU A N 1
ATOM 1514 C CA . GLU A 1 193 ? -9.714 -1.879 -10.121 1.00 88.81 193 GLU A CA 1
ATOM 1515 C C . GLU A 1 193 ? -8.699 -1.632 -9.002 1.00 88.81 193 GLU A C 1
ATOM 1517 O O . GLU A 1 193 ? -7.514 -1.858 -9.226 1.00 88.81 193 GLU A O 1
ATOM 1522 N N . ILE A 1 194 ? -9.165 -1.312 -7.786 1.00 88.25 194 ILE A N 1
ATOM 1523 C CA . ILE A 1 194 ? -8.326 -1.076 -6.594 1.00 88.25 194 ILE A CA 1
ATOM 1524 C C . ILE A 1 194 ? -7.427 -2.276 -6.333 1.00 88.25 194 ILE A C 1
ATOM 1526 O O . ILE A 1 194 ? -6.217 -2.149 -6.160 1.00 88.25 194 ILE A O 1
ATOM 1530 N N . LYS A 1 195 ? -7.998 -3.482 -6.367 1.00 90.06 195 LYS A N 1
ATOM 1531 C CA . LYS A 1 195 ? -7.222 -4.699 -6.141 1.00 90.06 195 LYS A CA 1
ATOM 1532 C C . LYS A 1 195 ? -6.109 -4.882 -7.178 1.00 90.06 195 LYS A C 1
ATOM 1534 O O . LYS A 1 195 ? -4.997 -5.255 -6.816 1.00 90.06 195 LYS A O 1
ATOM 1539 N N . ARG A 1 196 ? -6.409 -4.697 -8.468 1.00 92.56 196 ARG A N 1
ATOM 1540 C CA . ARG A 1 196 ? -5.434 -4.922 -9.549 1.00 92.56 196 ARG A CA 1
ATOM 1541 C C . ARG A 1 196 ? -4.368 -3.831 -9.599 1.00 92.56 196 ARG A C 1
ATOM 1543 O O . ARG A 1 196 ? -3.222 -4.152 -9.888 1.00 92.56 196 ARG A O 1
ATOM 1550 N N . ASP A 1 197 ? -4.740 -2.601 -9.272 1.00 92.50 197 ASP A N 1
ATOM 1551 C CA . ASP A 1 197 ? -3.832 -1.473 -9.074 1.00 92.50 197 ASP A CA 1
ATOM 1552 C C . ASP A 1 197 ? -2.817 -1.773 -7.961 1.00 92.50 197 ASP A C 1
ATOM 1554 O O . ASP A 1 197 ? -1.610 -1.831 -8.194 1.00 92.50 197 ASP A O 1
ATOM 1558 N N . ARG A 1 198 ? -3.299 -2.149 -6.770 1.00 92.00 198 ARG A N 1
ATOM 1559 C CA . ARG A 1 198 ? -2.440 -2.530 -5.635 1.00 92.00 198 ARG A CA 1
ATOM 1560 C C . ARG A 1 198 ? -1.512 -3.699 -5.963 1.00 92.00 198 ARG A C 1
ATOM 1562 O O . ARG A 1 198 ? -0.350 -3.678 -5.569 1.00 92.00 198 ARG A O 1
ATOM 1569 N N . GLU A 1 199 ? -1.990 -4.703 -6.701 1.00 95.38 199 GLU A N 1
ATOM 1570 C CA . GLU A 1 199 ? -1.150 -5.816 -7.170 1.00 95.38 199 GLU A CA 1
ATOM 1571 C C . GLU A 1 199 ? -0.025 -5.356 -8.113 1.00 95.38 199 GLU A C 1
ATOM 1573 O O . GLU A 1 199 ? 1.066 -5.929 -8.077 1.00 95.38 199 GLU A O 1
ATOM 1578 N N . PHE A 1 200 ? -0.266 -4.330 -8.934 1.00 96.81 200 PHE A N 1
ATOM 1579 C CA . PHE A 1 200 ? 0.733 -3.759 -9.837 1.00 96.81 200 PHE A CA 1
ATOM 1580 C C . PHE A 1 200 ? 1.837 -3.031 -9.059 1.00 96.81 200 PHE A C 1
ATOM 1582 O O . PHE A 1 200 ? 3.015 -3.364 -9.218 1.00 96.81 200 PHE A O 1
ATOM 1589 N N . HIS A 1 201 ? 1.470 -2.120 -8.153 1.00 97.06 201 HIS A N 1
ATOM 1590 C CA . HIS A 1 201 ? 2.437 -1.409 -7.305 1.00 97.06 201 HIS A CA 1
ATOM 1591 C C . HIS A 1 201 ? 3.217 -2.359 -6.385 1.00 97.06 201 HIS A C 1
ATOM 1593 O O . HIS A 1 201 ? 4.443 -2.271 -6.288 1.00 97.06 201 HIS A O 1
ATOM 1599 N N . ALA A 1 202 ? 2.543 -3.345 -5.782 1.00 97.00 202 ALA A N 1
ATOM 1600 C CA . ALA A 1 202 ? 3.192 -4.344 -4.936 1.00 97.00 202 ALA A CA 1
ATOM 1601 C C . ALA A 1 202 ? 4.249 -5.163 -5.696 1.00 97.00 202 ALA A C 1
ATOM 1603 O O . ALA A 1 202 ? 5.313 -5.447 -5.146 1.00 97.00 202 ALA A O 1
ATOM 1604 N N . ALA A 1 203 ? 3.995 -5.509 -6.963 1.00 98.31 203 ALA A N 1
ATOM 1605 C CA . ALA A 1 203 ? 4.981 -6.196 -7.793 1.00 98.31 203 ALA A CA 1
ATOM 1606 C C . ALA A 1 203 ? 6.213 -5.316 -8.069 1.00 98.31 203 ALA A C 1
ATOM 1608 O O . ALA A 1 203 ? 7.332 -5.818 -8.065 1.00 98.31 203 ALA A O 1
ATOM 1609 N N . ILE A 1 204 ? 6.042 -4.005 -8.252 1.00 98.56 204 ILE A N 1
ATOM 1610 C CA . ILE A 1 204 ? 7.171 -3.077 -8.428 1.00 98.56 204 ILE A CA 1
ATOM 1611 C C . ILE A 1 204 ? 7.982 -2.945 -7.134 1.00 98.56 204 ILE A C 1
ATOM 1613 O O . ILE A 1 204 ? 9.210 -2.974 -7.189 1.00 98.56 204 ILE A O 1
ATOM 1617 N N . LEU A 1 205 ? 7.325 -2.868 -5.972 1.00 98.50 205 LEU A N 1
ATOM 1618 C CA . LEU A 1 205 ? 7.999 -2.884 -4.668 1.00 98.50 205 LEU A CA 1
ATOM 1619 C C . LEU A 1 205 ? 8.806 -4.171 -4.440 1.00 98.50 205 LEU A C 1
ATOM 1621 O O . LEU A 1 205 ? 9.886 -4.111 -3.854 1.00 98.50 205 LEU A O 1
ATOM 1625 N N . GLU A 1 206 ? 8.295 -5.317 -4.899 1.00 98.38 206 GLU A N 1
ATOM 1626 C CA . GLU A 1 206 ? 8.989 -6.610 -4.848 1.00 98.38 206 GLU A CA 1
ATOM 1627 C C . GLU A 1 206 ? 10.261 -6.588 -5.709 1.00 98.38 206 GLU A C 1
ATOM 1629 O O . GLU A 1 206 ? 11.341 -6.892 -5.208 1.00 98.38 206 GLU A O 1
ATOM 1634 N N . ILE A 1 207 ? 10.159 -6.135 -6.965 1.00 98.62 207 ILE A N 1
ATOM 1635 C CA . ILE A 1 207 ? 11.303 -6.011 -7.891 1.00 98.62 207 ILE A CA 1
ATOM 1636 C C . ILE A 1 207 ? 12.337 -5.004 -7.358 1.00 98.62 207 ILE A C 1
ATOM 1638 O O . ILE A 1 207 ? 13.545 -5.184 -7.515 1.00 98.62 207 ILE A O 1
ATOM 1642 N N . ALA A 1 208 ? 11.876 -3.933 -6.707 1.00 98.38 208 ALA A N 1
ATOM 1643 C CA . ALA A 1 208 ? 12.731 -2.919 -6.099 1.00 98.38 208 ALA A CA 1
ATOM 1644 C C . ALA A 1 208 ? 13.557 -3.444 -4.913 1.00 98.38 208 ALA A C 1
ATOM 1646 O O . ALA A 1 208 ? 14.505 -2.759 -4.516 1.00 98.38 208 ALA A O 1
ATOM 1647 N N . ASP A 1 209 ? 13.204 -4.602 -4.341 1.00 97.81 209 ASP A N 1
ATOM 1648 C CA . ASP A 1 209 ? 13.930 -5.309 -3.278 1.00 97.81 209 ASP A CA 1
ATOM 1649 C C . ASP A 1 209 ? 14.519 -4.360 -2.217 1.00 97.81 209 ASP A C 1
ATOM 1651 O O . ASP A 1 209 ? 15.730 -4.276 -1.980 1.00 97.81 209 ASP A O 1
ATOM 1655 N N . ASN A 1 210 ? 13.650 -3.522 -1.642 1.00 98.12 210 ASN A N 1
ATOM 1656 C CA . ASN A 1 210 ? 14.020 -2.564 -0.609 1.00 98.12 210 ASN A CA 1
ATOM 1657 C C . ASN A 1 210 ? 12.989 -2.579 0.518 1.00 98.12 210 ASN A C 1
ATOM 1659 O O . ASN A 1 210 ? 11.973 -1.885 0.475 1.00 98.12 210 ASN A O 1
ATOM 1663 N N . GLY A 1 211 ? 13.301 -3.334 1.574 1.00 97.19 211 GLY A N 1
ATOM 1664 C CA . GLY A 1 211 ? 12.388 -3.543 2.697 1.00 97.19 211 GLY A CA 1
ATOM 1665 C C . GLY A 1 211 ? 11.949 -2.263 3.417 1.00 97.19 211 GLY A C 1
ATOM 1666 O O . GLY A 1 211 ? 10.852 -2.236 3.972 1.00 97.19 211 GLY A O 1
ATOM 1667 N N . PHE A 1 212 ? 12.745 -1.186 3.393 1.00 97.50 212 PHE A N 1
ATOM 1668 C CA . PHE A 1 212 ? 12.322 0.097 3.964 1.00 97.50 212 PHE A CA 1
ATOM 1669 C C . PHE A 1 212 ? 11.291 0.788 3.074 1.00 97.50 212 PHE A C 1
ATOM 1671 O O . PHE A 1 212 ? 10.255 1.209 3.581 1.00 97.50 212 PHE A O 1
ATOM 1678 N N . VAL A 1 213 ? 11.541 0.860 1.765 1.00 97.75 213 VAL A N 1
ATOM 1679 C CA . VAL A 1 213 ? 10.601 1.441 0.792 1.00 97.75 213 VAL A CA 1
ATOM 1680 C C . VAL A 1 213 ? 9.268 0.697 0.839 1.00 97.75 213 VAL A C 1
ATOM 1682 O O . VAL A 1 213 ? 8.237 1.327 1.054 1.00 97.75 213 VAL A O 1
ATOM 1685 N N . THR A 1 214 ? 9.293 -0.639 0.774 1.00 96.69 214 THR A N 1
ATOM 1686 C CA . THR A 1 214 ? 8.092 -1.481 0.892 1.00 96.69 214 THR A CA 1
ATOM 1687 C C . THR A 1 214 ? 7.350 -1.233 2.200 1.00 96.69 214 THR A C 1
ATOM 1689 O O . THR A 1 214 ? 6.132 -1.072 2.205 1.00 96.69 214 THR A O 1
ATOM 1692 N N . LYS A 1 215 ? 8.069 -1.159 3.328 1.00 94.00 215 LYS A N 1
ATOM 1693 C CA . LYS A 1 215 ? 7.456 -0.905 4.635 1.00 94.00 215 LYS A CA 1
ATOM 1694 C C . LYS A 1 215 ? 6.761 0.457 4.688 1.00 94.00 215 LYS A C 1
ATOM 1696 O O . LYS A 1 215 ? 5.647 0.536 5.203 1.00 94.00 215 LYS A O 1
ATOM 1701 N N . PHE A 1 216 ? 7.405 1.513 4.192 1.00 94.88 216 PHE A N 1
ATOM 1702 C CA . PHE A 1 216 ? 6.825 2.856 4.211 1.00 94.88 216 PHE A CA 1
ATOM 1703 C C . PHE A 1 216 ? 5.648 2.985 3.241 1.00 94.88 216 PHE A C 1
ATOM 1705 O O . PHE A 1 216 ? 4.621 3.525 3.641 1.00 94.88 216 PHE A O 1
ATOM 1712 N N . ALA A 1 217 ? 5.742 2.424 2.031 1.00 95.25 217 ALA A N 1
ATOM 1713 C CA . ALA A 1 217 ? 4.632 2.394 1.076 1.00 95.25 217 ALA A CA 1
ATOM 1714 C C . ALA A 1 217 ? 3.403 1.673 1.661 1.00 95.25 217 ALA A C 1
ATOM 1716 O O . ALA A 1 217 ? 2.312 2.241 1.708 1.00 95.25 217 ALA A O 1
ATOM 1717 N N . ASN A 1 218 ? 3.601 0.478 2.234 1.00 91.06 218 ASN A N 1
ATOM 1718 C CA . ASN A 1 218 ? 2.524 -0.310 2.840 1.00 91.06 218 ASN A CA 1
ATOM 1719 C C . ASN A 1 218 ? 1.801 0.420 3.978 1.00 91.06 218 ASN A C 1
ATOM 1721 O O . ASN A 1 218 ? 0.588 0.280 4.131 1.00 91.06 218 ASN A O 1
ATOM 1725 N N . HIS A 1 219 ? 2.526 1.218 4.766 1.00 88.38 219 HIS A N 1
ATOM 1726 C CA . HIS A 1 219 ? 1.916 2.021 5.825 1.00 88.38 219 HIS A CA 1
ATOM 1727 C C . HIS A 1 219 ? 0.981 3.106 5.264 1.00 88.38 219 HIS A C 1
ATOM 1729 O O . HIS A 1 219 ? -0.038 3.421 5.874 1.00 88.38 219 HIS A O 1
ATOM 1735 N N . MET A 1 220 ? 1.279 3.645 4.078 1.00 91.81 220 MET A N 1
ATOM 1736 C CA . MET A 1 220 ? 0.457 4.677 3.442 1.00 91.81 220 MET A CA 1
ATOM 1737 C C . MET A 1 220 ? -0.726 4.101 2.654 1.00 91.81 220 MET A C 1
ATOM 1739 O O . MET A 1 220 ? -1.776 4.742 2.594 1.00 91.81 220 MET A O 1
ATOM 1743 N N . TYR A 1 221 ? -0.606 2.889 2.098 1.00 91.81 221 TYR A N 1
ATOM 1744 C CA . TYR A 1 221 ? -1.670 2.277 1.293 1.00 91.81 221 TYR A CA 1
ATOM 1745 C C . TYR A 1 221 ? -2.998 2.133 2.024 1.00 91.81 221 TYR A C 1
ATOM 1747 O O . TYR A 1 221 ? -4.042 2.272 1.392 1.00 91.81 221 TYR A O 1
ATOM 1755 N N . SER A 1 222 ? -2.978 1.882 3.336 1.00 90.25 222 SER A N 1
ATOM 1756 C CA . SER A 1 222 ? -4.219 1.786 4.117 1.00 90.25 222 SER A CA 1
ATOM 1757 C C . SER A 1 222 ? -4.996 3.100 4.069 1.00 90.25 222 SER A C 1
ATOM 1759 O O . SER A 1 222 ? -6.207 3.095 3.895 1.00 90.25 222 SER A O 1
ATOM 1761 N N . HIS A 1 223 ? -4.305 4.238 4.151 1.00 92.19 223 HIS A N 1
ATOM 1762 C CA . HIS A 1 223 ? -4.941 5.551 4.056 1.00 92.19 223 HIS A CA 1
ATOM 1763 C C . HIS A 1 223 ? -5.415 5.848 2.646 1.00 92.19 223 HIS A C 1
ATOM 1765 O O . HIS A 1 223 ? -6.570 6.202 2.448 1.00 92.19 223 HIS A O 1
ATOM 1771 N N . VAL A 1 224 ? -4.549 5.645 1.659 1.00 91.44 224 VAL A N 1
ATOM 1772 C CA . VAL A 1 224 ? -4.880 5.862 0.249 1.00 91.44 224 VAL A CA 1
ATOM 1773 C C . VAL A 1 224 ? -6.093 5.051 -0.184 1.00 91.44 224 VAL A C 1
ATOM 1775 O O . VAL A 1 224 ? -7.023 5.617 -0.746 1.00 91.44 224 VAL A O 1
ATOM 1778 N N . THR A 1 225 ? -6.110 3.755 0.124 1.00 89.94 225 THR A N 1
ATOM 1779 C CA . THR A 1 225 ? -7.186 2.858 -0.307 1.00 89.94 225 THR A CA 1
ATOM 1780 C C . THR A 1 225 ? -8.511 3.255 0.341 1.00 89.94 225 THR A C 1
ATOM 1782 O O . THR A 1 225 ? -9.538 3.195 -0.316 1.00 89.94 225 THR A O 1
ATOM 1785 N N . ARG A 1 226 ? -8.509 3.766 1.582 1.00 91.12 226 ARG A N 1
ATOM 1786 C CA . ARG A 1 226 ? -9.721 4.330 2.206 1.00 91.12 226 ARG A CA 1
ATOM 1787 C C . ARG A 1 226 ? -10.258 5.534 1.444 1.00 91.12 226 ARG A C 1
ATOM 1789 O O . ARG A 1 226 ? -11.465 5.633 1.254 1.00 91.12 226 ARG A O 1
ATOM 1796 N N . PHE A 1 227 ? -9.375 6.441 1.014 1.00 89.06 227 PHE A N 1
ATOM 1797 C CA . PHE A 1 227 ? -9.774 7.550 0.149 1.00 89.06 227 PHE A CA 1
ATOM 1798 C C . PHE A 1 227 ? -10.336 7.007 -1.174 1.00 89.06 227 PHE A C 1
ATOM 1800 O O . PHE A 1 227 ? -11.436 7.370 -1.566 1.00 89.06 227 PHE A O 1
ATOM 1807 N N . GLU A 1 228 ? -9.637 6.099 -1.845 1.00 87.44 228 GLU A N 1
ATOM 1808 C CA . GLU A 1 228 ? -10.097 5.553 -3.126 1.00 87.44 228 GLU A CA 1
ATOM 1809 C C . GLU A 1 228 ? -11.453 4.844 -3.012 1.00 87.44 228 GLU A C 1
ATOM 1811 O O . GLU A 1 228 ? -12.367 5.190 -3.756 1.00 87.44 228 GLU A O 1
ATOM 1816 N N . THR A 1 229 ? -11.618 3.921 -2.059 1.00 86.06 229 THR A N 1
ATOM 1817 C CA . THR A 1 229 ? -12.890 3.227 -1.807 1.00 86.06 229 THR A CA 1
ATOM 1818 C C . THR A 1 229 ? -13.997 4.243 -1.544 1.00 86.06 229 THR A C 1
ATOM 1820 O O . THR A 1 229 ? -14.966 4.299 -2.294 1.00 86.06 229 THR A O 1
ATOM 1823 N N . TYR A 1 230 ? -13.827 5.118 -0.548 1.00 85.56 230 TYR A N 1
ATOM 1824 C CA . TYR A 1 230 ? -14.876 6.056 -0.153 1.00 85.56 230 TYR A CA 1
ATOM 1825 C C . TYR A 1 230 ? -15.247 7.036 -1.276 1.00 85.56 230 TYR A C 1
ATOM 1827 O O . TYR A 1 230 ? -16.425 7.242 -1.558 1.00 85.56 230 TYR A O 1
ATOM 1835 N N . PHE A 1 231 ? -14.265 7.646 -1.945 1.00 80.75 231 PHE A N 1
ATOM 1836 C CA . PHE A 1 231 ? -14.539 8.683 -2.944 1.00 80.75 231 PHE A CA 1
ATOM 1837 C C . PHE A 1 231 ? -15.038 8.108 -4.267 1.00 80.75 231 PHE A C 1
ATOM 1839 O O . PHE A 1 231 ? -15.982 8.650 -4.844 1.00 80.75 231 PHE A O 1
ATOM 1846 N N . PHE A 1 232 ? -14.451 7.016 -4.755 1.00 77.56 232 PHE A N 1
ATOM 1847 C CA . PHE A 1 232 ? -14.863 6.462 -6.043 1.00 77.56 232 PHE A CA 1
ATOM 1848 C C . PHE A 1 232 ? -16.176 5.673 -5.950 1.00 77.56 232 PHE A C 1
ATOM 1850 O O . PHE A 1 232 ? -16.947 5.699 -6.913 1.00 77.56 232 PHE A O 1
ATOM 1857 N N . GLU A 1 233 ? -16.507 5.066 -4.800 1.00 77.88 233 GLU A N 1
ATOM 1858 C CA . GLU A 1 233 ? -17.833 4.462 -4.593 1.00 77.88 233 GLU A CA 1
ATOM 1859 C C . GLU A 1 233 ? -18.942 5.518 -4.606 1.00 77.88 233 GLU A C 1
ATOM 1861 O O . GLU A 1 233 ? -19.935 5.348 -5.314 1.00 77.88 233 GLU A O 1
ATOM 1866 N N . GLN A 1 234 ? -18.754 6.642 -3.905 1.00 70.81 234 GLN A N 1
ATOM 1867 C CA . GLN A 1 234 ? -19.744 7.729 -3.845 1.00 70.81 234 GLN A CA 1
ATOM 1868 C C . GLN A 1 234 ? -19.985 8.388 -5.206 1.00 70.81 234 GLN A C 1
ATOM 1870 O O . GLN A 1 234 ? -21.101 8.801 -5.520 1.00 70.81 234 GLN A O 1
ATOM 1875 N N . GLN A 1 235 ? -18.943 8.488 -6.031 1.00 66.06 235 GLN A N 1
ATOM 1876 C CA . GLN A 1 235 ? -19.040 9.124 -7.342 1.00 66.06 235 GLN A CA 1
ATOM 1877 C C . GLN A 1 235 ? -19.557 8.168 -8.426 1.00 66.06 235 GLN A C 1
ATOM 1879 O O . GLN A 1 235 ? -19.929 8.635 -9.499 1.00 66.06 235 GLN A O 1
ATOM 1884 N N . GLY A 1 236 ? -19.569 6.848 -8.204 1.00 62.84 236 GLY A N 1
ATOM 1885 C CA . GLY A 1 236 ? -19.940 5.868 -9.234 1.00 62.84 236 GLY A CA 1
ATOM 1886 C C . GLY A 1 236 ? -19.021 5.884 -10.467 1.00 62.84 236 GLY A C 1
ATOM 1887 O O . GLY A 1 236 ? -19.417 5.427 -11.539 1.00 62.84 236 GLY A O 1
ATOM 1888 N N . HIS A 1 237 ? -17.810 6.432 -10.328 1.00 61.88 237 HIS A N 1
ATOM 1889 C CA . HIS A 1 237 ? -16.800 6.530 -11.382 1.00 61.88 237 HIS A CA 1
ATOM 1890 C C . HIS A 1 237 ? -15.604 5.628 -11.045 1.00 61.88 237 HIS A C 1
ATOM 1892 O O . HIS A 1 237 ? -15.230 5.498 -9.884 1.00 61.88 237 HIS A O 1
ATOM 1898 N N . GLY A 1 238 ? -14.979 5.034 -12.066 1.00 62.88 238 GLY A N 1
ATOM 1899 C CA . GLY A 1 238 ? -13.726 4.284 -11.908 1.00 62.88 238 GLY A CA 1
ATOM 1900 C C . GLY A 1 238 ? -12.530 5.180 -11.551 1.00 62.88 238 GLY A C 1
ATOM 1901 O O . GLY A 1 238 ? -12.556 6.405 -11.743 1.00 62.88 238 GLY A O 1
ATOM 1902 N N . MET A 1 239 ? -11.449 4.567 -11.064 1.00 64.88 239 MET A N 1
ATOM 1903 C CA . MET A 1 239 ? -10.307 5.303 -10.496 1.00 64.88 239 MET A CA 1
ATOM 1904 C C . MET A 1 239 ? -9.535 6.163 -11.500 1.00 64.88 239 MET A C 1
ATOM 1906 O O . MET A 1 239 ? -9.034 7.224 -11.134 1.00 64.88 239 MET A O 1
ATOM 1910 N N . THR A 1 240 ? -9.457 5.813 -12.788 1.00 56.47 240 THR A N 1
ATOM 1911 C CA . THR A 1 240 ? -8.467 6.414 -13.716 1.00 56.47 240 THR A CA 1
ATOM 1912 C C . THR A 1 240 ? -9.013 7.433 -14.721 1.00 56.47 240 THR A C 1
ATOM 1914 O O . THR A 1 240 ? -10.177 7.398 -15.113 1.00 56.47 240 THR A O 1
ATOM 1917 N N . MET A 1 241 ? -8.190 8.442 -15.056 1.00 52.47 241 MET A N 1
ATOM 1918 C CA . MET A 1 241 ? -8.390 9.348 -16.212 1.00 52.47 241 MET A CA 1
ATOM 1919 C C . MET A 1 241 ? -7.633 8.827 -17.440 1.00 52.47 241 MET A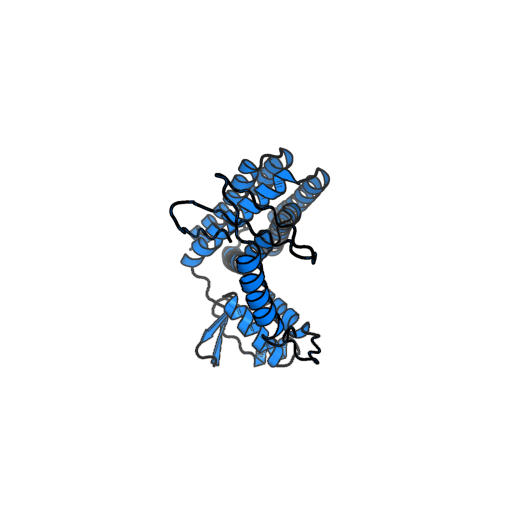 C 1
ATOM 1921 O O . MET A 1 241 ? -7.947 9.220 -18.560 1.00 52.47 241 MET A O 1
ATOM 1925 N N . ASN A 1 242 ? -6.624 7.973 -17.234 1.00 55.84 242 ASN A N 1
ATOM 1926 C CA . ASN A 1 242 ? -5.65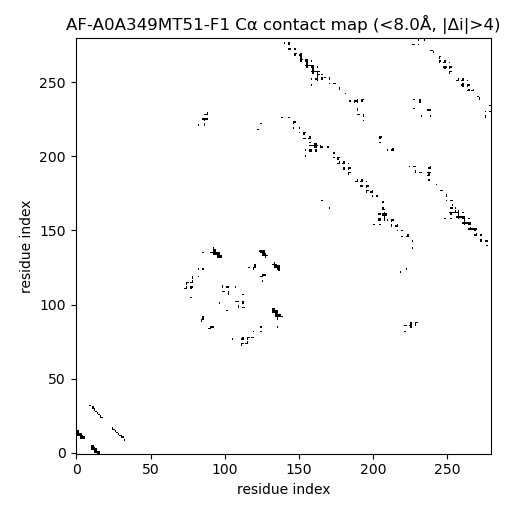0 7.610 -18.246 1.00 55.84 242 ASN A CA 1
ATOM 1927 C C . ASN A 1 242 ? -5.356 6.106 -18.186 1.00 55.84 242 ASN A C 1
ATOM 1929 O O . ASN A 1 242 ? -4.599 5.639 -17.343 1.00 55.84 242 ASN A O 1
ATOM 1933 N N . GLU A 1 243 ? -5.918 5.343 -19.123 1.00 60.50 243 GLU A N 1
ATOM 1934 C CA . GLU A 1 243 ? -5.650 3.902 -19.279 1.00 60.50 243 GLU A CA 1
ATOM 1935 C C . GLU A 1 243 ? -4.152 3.586 -19.490 1.00 60.50 243 GLU A C 1
ATOM 1937 O O . GLU A 1 243 ? -3.759 2.422 -19.461 1.00 60.50 243 GLU A O 1
ATOM 1942 N N . ARG A 1 244 ? -3.305 4.601 -19.730 1.00 66.38 244 ARG A N 1
ATOM 1943 C CA . ARG A 1 244 ? -1.895 4.447 -20.113 1.00 66.38 244 ARG A CA 1
ATOM 1944 C C . ARG A 1 244 ? -0.886 4.649 -18.982 1.00 66.38 244 ARG A C 1
ATOM 1946 O O . ARG A 1 244 ? 0.300 4.464 -19.249 1.00 66.38 244 ARG A O 1
ATOM 1953 N N . SER A 1 245 ? -1.289 5.010 -17.763 1.00 82.69 245 SER A N 1
ATOM 1954 C CA . SER A 1 245 ? -0.323 5.340 -16.699 1.00 82.69 245 SER A CA 1
ATOM 1955 C C . SER A 1 245 ? 0.578 4.145 -16.340 1.00 82.69 245 SER A C 1
ATOM 1957 O O . SER A 1 245 ? 1.802 4.244 -16.470 1.00 82.69 245 SER A O 1
ATOM 1959 N N . HIS A 1 246 ? 0.008 2.956 -16.106 1.00 94.12 246 HIS A N 1
ATOM 1960 C CA . HIS A 1 246 ? 0.784 1.714 -15.956 1.00 94.12 246 HIS A CA 1
ATOM 1961 C C . HIS A 1 246 ? 1.620 1.357 -17.191 1.00 94.12 246 HIS A C 1
ATOM 1963 O O . HIS A 1 246 ? 2.763 0.914 -17.065 1.00 94.12 246 HIS A O 1
ATOM 1969 N N . ALA A 1 247 ? 1.092 1.574 -18.399 1.00 94.44 247 ALA A N 1
ATOM 1970 C CA . ALA A 1 247 ? 1.816 1.274 -19.634 1.00 94.44 247 ALA A CA 1
ATOM 1971 C C . ALA A 1 247 ? 3.102 2.111 -19.768 1.00 94.44 247 ALA A C 1
ATOM 1973 O O . ALA A 1 247 ? 4.126 1.592 -20.219 1.00 94.44 247 ALA A O 1
ATOM 1974 N N . ASN A 1 248 ? 3.074 3.374 -19.332 1.00 96.12 248 ASN A N 1
ATOM 1975 C CA . ASN A 1 248 ? 4.251 4.243 -19.305 1.00 96.12 248 ASN A CA 1
ATOM 1976 C C . ASN A 1 248 ? 5.303 3.739 -18.306 1.00 96.12 248 ASN A C 1
ATOM 1978 O O . ASN A 1 248 ? 6.490 3.703 -18.635 1.00 96.12 248 ASN A O 1
ATOM 1982 N N . ILE A 1 249 ? 4.871 3.289 -17.123 1.00 97.94 249 ILE A N 1
ATOM 1983 C CA . ILE A 1 249 ? 5.757 2.697 -16.110 1.00 97.94 249 ILE A CA 1
ATOM 1984 C C . ILE A 1 249 ? 6.410 1.423 -16.664 1.00 97.94 249 ILE A C 1
ATOM 1986 O O . ILE A 1 249 ? 7.635 1.303 -16.649 1.00 97.94 249 ILE A O 1
ATOM 1990 N N . ILE A 1 250 ? 5.622 0.503 -17.238 1.00 98.31 250 ILE A N 1
ATOM 1991 C CA . ILE A 1 250 ? 6.132 -0.735 -17.855 1.00 98.31 250 ILE A CA 1
ATOM 1992 C C . ILE A 1 250 ? 7.135 -0.417 -18.970 1.00 98.31 250 ILE A C 1
ATOM 1994 O O . ILE A 1 250 ? 8.165 -1.084 -19.076 1.00 98.31 250 ILE A O 1
ATOM 1998 N N . ALA A 1 251 ? 6.855 0.582 -19.812 1.00 98.25 251 ALA A N 1
ATOM 1999 C CA . ALA A 1 251 ? 7.753 0.974 -20.895 1.00 98.25 251 ALA A CA 1
ATOM 2000 C C . ALA A 1 251 ? 9.101 1.486 -20.365 1.00 98.25 251 ALA A C 1
ATOM 2002 O O . ALA A 1 251 ? 10.144 1.069 -20.871 1.00 98.25 251 ALA A O 1
ATOM 2003 N N . ALA A 1 252 ? 9.086 2.327 -19.328 1.00 98.50 252 ALA A N 1
ATOM 2004 C CA . ALA A 1 252 ? 10.302 2.842 -18.704 1.00 98.50 252 ALA A CA 1
ATOM 2005 C C . ALA A 1 252 ? 11.111 1.738 -17.999 1.00 98.50 252 ALA A C 1
ATOM 2007 O O . ALA A 1 252 ? 12.334 1.692 -18.140 1.00 98.50 252 ALA A O 1
ATOM 2008 N N . LEU A 1 253 ? 10.434 0.811 -17.308 1.00 98.69 253 LEU A N 1
ATOM 2009 C CA . LEU A 1 253 ? 11.063 -0.365 -16.698 1.00 98.69 253 LEU A CA 1
ATOM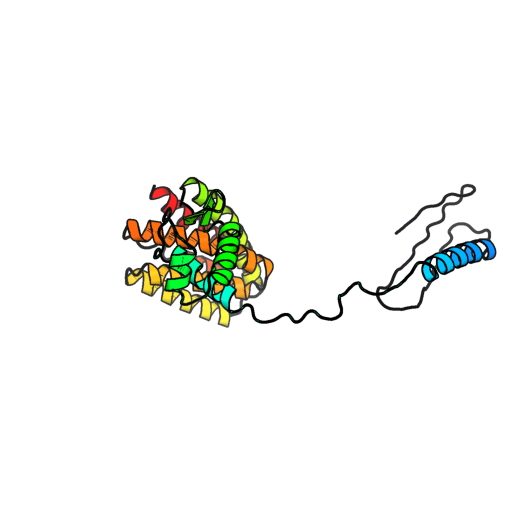 2010 C C . LEU A 1 253 ? 11.700 -1.268 -17.763 1.00 98.69 253 LEU A C 1
ATOM 2012 O O . LEU A 1 253 ? 12.872 -1.611 -17.654 1.00 98.69 253 LEU A O 1
ATOM 2016 N N . ARG A 1 254 ? 10.973 -1.587 -18.842 1.00 98.56 254 ARG A N 1
ATOM 2017 C CA . ARG A 1 254 ? 11.477 -2.411 -19.957 1.00 98.56 254 ARG A CA 1
ATOM 2018 C C . ARG A 1 254 ? 12.695 -1.785 -20.639 1.00 98.56 254 ARG A C 1
ATOM 2020 O O . ARG A 1 254 ? 13.562 -2.505 -21.125 1.00 98.56 254 ARG A O 1
ATOM 2027 N N . ALA A 1 255 ? 12.744 -0.458 -20.707 1.00 98.44 255 ALA A N 1
ATOM 2028 C CA . ALA A 1 255 ? 13.863 0.282 -21.278 1.00 98.44 255 ALA A CA 1
ATOM 2029 C C . ALA A 1 255 ? 15.029 0.487 -20.292 1.00 98.44 255 ALA A C 1
ATOM 2031 O O . ALA A 1 255 ? 16.022 1.099 -20.682 1.00 98.44 255 ALA A O 1
ATOM 2032 N N . HIS A 1 256 ? 14.918 0.008 -19.045 1.00 98.31 256 HIS A N 1
ATOM 2033 C CA . HIS A 1 256 ? 15.883 0.246 -17.967 1.00 98.31 256 HIS A CA 1
ATOM 2034 C C . HIS A 1 256 ? 16.204 1.739 -17.785 1.00 98.31 256 HIS A C 1
ATOM 2036 O O . HIS A 1 256 ? 17.362 2.150 -17.713 1.00 98.31 256 HIS A O 1
ATOM 2042 N N . GLN A 1 257 ? 15.162 2.576 -17.760 1.00 98.75 257 GLN A N 1
ATOM 2043 C CA . GLN A 1 257 ? 15.279 4.028 -17.610 1.00 98.75 257 GLN A CA 1
ATOM 2044 C C . GLN A 1 257 ? 14.822 4.457 -16.205 1.00 98.75 257 GLN A C 1
ATOM 2046 O O . GLN A 1 257 ? 13.661 4.835 -16.033 1.00 98.75 257 GLN A O 1
ATOM 2051 N N . PRO A 1 258 ? 15.712 4.430 -15.193 1.00 98.50 258 PRO A N 1
ATOM 2052 C CA . PRO A 1 258 ? 15.339 4.593 -13.785 1.00 98.50 258 PRO A CA 1
ATOM 2053 C C . PRO A 1 258 ? 14.637 5.920 -13.483 1.00 98.50 258 PRO A C 1
ATOM 2055 O O . PRO A 1 258 ? 13.615 5.936 -12.802 1.00 98.50 258 PRO A O 1
ATOM 2058 N N . GLU A 1 259 ? 15.129 7.037 -14.026 1.00 98.56 259 GLU A N 1
ATOM 2059 C CA . GLU A 1 259 ? 14.505 8.348 -13.790 1.00 98.56 259 GLU A CA 1
ATOM 2060 C C . GLU A 1 259 ? 13.138 8.481 -14.468 1.00 98.56 259 GLU A C 1
ATOM 2062 O O . GLU A 1 259 ? 12.236 9.113 -13.921 1.00 98.56 259 GLU A O 1
ATOM 2067 N N . LEU A 1 260 ? 12.955 7.862 -15.638 1.00 98.44 260 LEU A N 1
ATOM 2068 C CA . LEU A 1 260 ? 11.665 7.875 -16.327 1.00 98.44 260 LEU A CA 1
ATOM 2069 C C . LEU A 1 260 ? 10.656 6.957 -15.634 1.00 98.44 260 LEU A C 1
ATOM 2071 O O . LEU A 1 260 ? 9.488 7.323 -15.532 1.00 98.44 260 LEU A O 1
ATOM 2075 N N . ALA A 1 261 ? 11.100 5.820 -15.091 1.00 98.62 261 ALA A N 1
ATOM 2076 C CA . ALA A 1 261 ? 10.259 4.944 -14.281 1.00 98.62 261 ALA A CA 1
ATOM 2077 C C . ALA A 1 261 ? 9.797 5.655 -13.001 1.00 98.62 261 ALA A C 1
ATOM 2079 O O . ALA A 1 261 ? 8.612 5.618 -12.675 1.00 98.62 261 ALA A O 1
ATOM 2080 N N . ALA A 1 262 ? 10.708 6.370 -12.332 1.00 98.69 262 ALA A N 1
ATOM 2081 C CA . ALA A 1 262 ? 10.391 7.174 -11.156 1.00 98.69 262 ALA A CA 1
ATOM 2082 C C . ALA A 1 262 ? 9.341 8.249 -11.463 1.00 98.69 262 ALA A C 1
ATOM 2084 O O . ALA A 1 262 ? 8.339 8.354 -10.763 1.00 98.69 262 ALA A O 1
ATOM 2085 N N . GLN A 1 263 ? 9.549 9.020 -12.535 1.00 98.19 263 GLN A N 1
ATOM 2086 C CA . GLN A 1 263 ? 8.632 10.086 -12.942 1.00 98.19 263 GLN A CA 1
ATOM 2087 C C . GLN A 1 263 ? 7.257 9.545 -13.330 1.00 98.19 263 GLN A C 1
ATOM 2089 O O . GLN A 1 263 ? 6.251 10.085 -12.879 1.00 98.19 263 GLN A O 1
ATOM 2094 N N . ALA A 1 264 ? 7.205 8.477 -14.133 1.00 97.38 264 ALA A N 1
ATOM 2095 C CA . ALA A 1 264 ? 5.947 7.858 -14.544 1.00 97.38 264 ALA A CA 1
ATOM 2096 C C . ALA A 1 264 ? 5.155 7.341 -13.334 1.00 97.38 264 ALA A C 1
ATOM 2098 O O . ALA A 1 264 ? 3.954 7.575 -13.251 1.00 97.38 264 ALA A O 1
ATOM 2099 N N . MET A 1 265 ? 5.839 6.712 -12.374 1.00 97.62 265 MET A N 1
ATOM 2100 C CA . MET A 1 265 ? 5.228 6.221 -11.140 1.00 97.62 265 MET A CA 1
ATOM 2101 C C . MET A 1 265 ? 4.731 7.357 -10.240 1.00 97.62 265 MET A C 1
ATOM 2103 O O . MET A 1 265 ? 3.612 7.314 -9.741 1.00 97.62 265 MET A O 1
ATOM 2107 N N . SER A 1 266 ? 5.526 8.410 -10.040 1.00 97.12 266 SER A N 1
ATOM 2108 C CA . SER A 1 266 ? 5.066 9.559 -9.255 1.00 97.12 266 SER A CA 1
ATOM 2109 C C . SER A 1 266 ? 3.873 10.259 -9.912 1.00 97.12 266 SER A C 1
ATOM 2111 O O . SER A 1 266 ? 2.967 10.694 -9.207 1.00 97.12 266 SER A O 1
ATOM 2113 N N . LEU A 1 267 ? 3.852 10.373 -11.244 1.00 95.12 267 LEU A N 1
ATOM 2114 C CA . LEU A 1 267 ? 2.732 10.976 -11.971 1.00 95.12 267 LEU A CA 1
ATOM 2115 C C . LEU A 1 267 ? 1.443 10.171 -11.818 1.00 95.12 267 LEU A C 1
ATOM 2117 O O . LEU A 1 267 ? 0.406 10.778 -11.580 1.00 95.12 267 LEU A O 1
ATOM 2121 N N . ASP A 1 268 ? 1.517 8.843 -11.891 1.00 93.69 268 ASP A N 1
ATOM 2122 C CA . ASP A 1 268 ? 0.374 7.946 -11.692 1.00 93.69 268 ASP A CA 1
ATOM 2123 C C . ASP A 1 268 ? -0.352 8.228 -10.359 1.00 93.69 268 ASP A C 1
ATOM 2125 O O . ASP A 1 268 ? -1.544 8.550 -10.334 1.00 93.69 268 ASP A O 1
ATOM 2129 N N . TRP A 1 269 ? 0.405 8.307 -9.261 1.00 93.94 269 TRP A N 1
ATOM 2130 C CA . TRP A 1 269 ? -0.122 8.681 -7.946 1.00 93.94 269 TRP A CA 1
ATOM 2131 C C . TRP A 1 269 ? -0.696 10.097 -7.880 1.00 93.94 269 TRP A C 1
ATOM 2133 O O . TRP A 1 269 ? -1.746 10.332 -7.273 1.00 93.94 269 TRP A O 1
ATOM 2143 N N . LEU A 1 270 ? 0.000 11.070 -8.469 1.00 93.25 270 LEU A N 1
ATOM 2144 C CA . LEU A 1 270 ? -0.424 12.469 -8.425 1.00 93.25 270 LEU A CA 1
ATOM 2145 C C . LEU A 1 270 ? -1.671 12.719 -9.280 1.00 93.25 270 LEU A C 1
ATOM 2147 O O . LEU A 1 270 ? -2.491 13.558 -8.907 1.00 93.25 270 LEU A O 1
ATOM 2151 N N . GLU A 1 271 ? -1.858 11.991 -10.379 1.00 90.19 271 GLU A N 1
ATOM 2152 C CA . GLU A 1 271 ? -3.085 12.036 -11.179 1.00 90.19 271 GLU A CA 1
ATOM 2153 C C . GLU A 1 271 ? -4.287 11.522 -10.370 1.00 90.19 271 GLU A C 1
ATOM 2155 O O . GLU A 1 271 ? -5.321 12.199 -10.316 1.00 90.19 271 GLU A O 1
ATOM 2160 N N . THR A 1 272 ? -4.139 10.396 -9.663 1.00 88.44 272 THR A N 1
ATOM 2161 C CA . THR A 1 272 ? -5.169 9.869 -8.747 1.00 88.44 272 THR A CA 1
ATOM 2162 C C . THR A 1 272 ? -5.500 10.869 -7.638 1.00 88.44 272 THR A C 1
ATOM 2164 O O . THR A 1 272 ? -6.673 11.162 -7.386 1.00 88.44 272 THR A O 1
ATOM 2167 N N . MET A 1 273 ? -4.481 11.496 -7.040 1.00 90.88 273 MET A N 1
ATOM 2168 C CA . MET A 1 273 ? -4.665 12.545 -6.032 1.00 90.88 273 MET A CA 1
ATOM 2169 C C . MET A 1 273 ? -5.516 13.713 -6.555 1.00 90.88 273 MET A C 1
ATOM 2171 O O . MET A 1 273 ? -6.413 14.189 -5.854 1.00 90.88 273 MET A O 1
ATOM 2175 N N . GLN A 1 274 ? -5.236 14.205 -7.768 1.00 88.50 274 GLN A N 1
ATOM 2176 C CA . GLN A 1 274 ? -5.958 15.348 -8.339 1.00 88.50 274 GLN A CA 1
ATOM 2177 C C . GLN A 1 274 ? -7.436 15.032 -8.575 1.00 88.50 274 GLN A C 1
ATOM 2179 O O . GLN A 1 274 ? -8.280 15.898 -8.355 1.00 88.50 274 GLN A O 1
ATOM 2184 N N . LYS A 1 275 ? -7.774 13.794 -8.952 1.00 83.38 275 LYS A N 1
ATOM 2185 C CA . LYS A 1 275 ? -9.174 13.364 -9.086 1.00 83.38 275 LYS A CA 1
ATOM 2186 C C . LYS A 1 275 ? -9.920 13.370 -7.767 1.00 83.38 275 LYS A C 1
ATOM 2188 O O . LYS A 1 275 ? -11.032 13.889 -7.691 1.00 83.38 275 LYS A O 1
ATOM 2193 N N . ILE A 1 276 ? -9.302 12.795 -6.740 1.00 85.44 276 ILE A N 1
ATOM 2194 C CA . ILE A 1 276 ? -9.894 12.753 -5.405 1.00 85.44 276 ILE A CA 1
ATOM 2195 C C . ILE A 1 276 ? -10.105 14.185 -4.919 1.00 85.44 276 ILE A C 1
ATOM 2197 O O . ILE A 1 276 ? -11.196 14.520 -4.476 1.00 85.44 276 ILE A O 1
ATOM 2201 N N . LYS A 1 277 ? -9.122 15.072 -5.120 1.00 85.06 277 LYS A N 1
ATOM 2202 C CA . LYS A 1 277 ? -9.263 16.504 -4.826 1.00 85.06 277 LYS A CA 1
ATOM 2203 C C . LYS A 1 277 ? -10.377 17.198 -5.607 1.00 85.06 277 LYS A C 1
ATOM 2205 O O . LYS A 1 277 ? -11.060 18.027 -5.027 1.00 85.06 277 LYS A O 1
ATOM 2210 N N . ALA A 1 278 ? -10.549 16.882 -6.888 1.00 82.06 278 ALA A N 1
ATOM 2211 C CA . ALA A 1 278 ? -11.604 17.456 -7.725 1.00 82.06 278 ALA A CA 1
ATOM 2212 C C . ALA A 1 278 ? -13.012 16.934 -7.383 1.00 82.06 278 ALA A C 1
ATOM 2214 O O . ALA A 1 278 ? -13.993 17.467 -7.892 1.00 82.06 278 ALA A O 1
ATOM 2215 N N . SER A 1 279 ? -13.105 15.886 -6.559 1.00 72.88 279 SER A N 1
ATOM 2216 C CA . SER A 1 279 ? -14.371 15.292 -6.113 1.00 72.88 279 SER A CA 1
ATOM 2217 C C . SER A 1 279 ? -14.912 15.919 -4.817 1.00 72.88 279 SER A C 1
ATOM 2219 O O . SER A 1 279 ? -15.966 15.492 -4.344 1.00 72.88 279 SER A O 1
ATOM 2221 N N . PHE A 1 280 ? -14.201 16.901 -4.249 1.00 68.12 280 PHE A N 1
ATOM 2222 C CA . PHE A 1 280 ? -14.650 17.755 -3.143 1.00 68.12 280 PHE A CA 1
ATOM 2223 C C . PHE A 1 280 ? -15.163 19.098 -3.665 1.00 68.12 280 PHE A C 1
ATOM 2225 O O . PHE A 1 280 ? -16.124 19.620 -3.058 1.00 68.12 280 PHE A O 1
#

pLDDT: mean 80.01, std 20.36, range [32.75, 98.81]

Sequence (280 aa):
MVTTAVMSGVRFSLMMFFPPQTHSFDMMIRGKGGKGVDLYLLLEKLMFYCILYTLKGDDHMPIPTKAPLMKTNAKELVYDQIREWIIDGTLEPNEWITEAELSSAIDTSRTPVREAMQRLSNDGLVVMQNGLTTRVAPLETQDVAAIYYPLASIEGLAAKLAADRVTSQEIDRLTEIDKGYQRALRRGSLRLEIKRDREFHAAILEIADNGFVTKFANHMYSHVTRFETYFFEQQGHGMTMNERSHANIIAALRAHQPELAAQAMSLDWLETMQKIKASF